Protein AF-A0A7S3WJ65-F1 (afdb_monomer)

Structure (mmCIF, N/CA/C/O backbone):
data_AF-A0A7S3WJ65-F1
#
_entry.id   AF-A0A7S3WJ65-F1
#
loop_
_atom_site.group_PDB
_atom_site.id
_atom_site.type_symbol
_atom_site.label_atom_id
_atom_site.label_alt_id
_atom_site.label_comp_id
_atom_site.label_asym_id
_atom_site.label_entity_id
_atom_site.label_seq_id
_atom_site.pdbx_PDB_ins_code
_atom_site.Cartn_x
_atom_site.Cartn_y
_atom_site.Cartn_z
_atom_site.occupancy
_atom_site.B_iso_or_equiv
_atom_site.auth_seq_id
_atom_site.auth_comp_id
_atom_site.auth_asym_id
_atom_site.auth_atom_id
_atom_site.pdbx_PDB_model_num
ATOM 1 N N . SER A 1 1 ? 1.456 45.121 -3.132 1.00 39.44 1 SER A N 1
ATOM 2 C CA . SER A 1 1 ? 1.304 44.186 -4.262 1.00 39.44 1 SER A CA 1
ATOM 3 C C . SER A 1 1 ? 1.407 42.769 -3.711 1.00 39.44 1 SER A C 1
ATOM 5 O O . SER A 1 1 ? 2.497 42.316 -3.415 1.00 39.44 1 SER A O 1
ATOM 7 N N . SER A 1 2 ? 0.328 42.187 -3.184 1.00 30.75 2 SER A N 1
ATOM 8 C CA . SER A 1 2 ? -0.641 41.338 -3.908 1.00 30.75 2 SER A CA 1
ATOM 9 C C . SER A 1 2 ? 0.012 40.191 -4.696 1.00 30.75 2 SER A C 1
ATOM 11 O O . SER A 1 2 ? 0.431 40.390 -5.835 1.00 30.75 2 SER A O 1
ATOM 13 N N . SER A 1 3 ? 0.048 39.005 -4.078 1.00 35.97 3 SER A N 1
ATOM 14 C CA . SER A 1 3 ? 0.148 37.703 -4.759 1.00 35.97 3 SER A CA 1
ATOM 15 C C . SER A 1 3 ? -1.108 37.427 -5.597 1.00 35.97 3 SER A C 1
ATOM 17 O O . SER A 1 3 ? -2.163 38.010 -5.329 1.00 35.97 3 SER A O 1
ATOM 19 N N . PRO A 1 4 ? -1.004 36.553 -6.609 1.00 37.34 4 PRO A N 1
ATOM 20 C CA . PRO A 1 4 ? -1.655 35.224 -6.570 1.00 37.34 4 PRO A CA 1
ATOM 21 C C . PRO A 1 4 ? -0.724 34.143 -7.186 1.00 37.34 4 PRO A C 1
ATOM 23 O O . PRO A 1 4 ? 0.231 34.501 -7.862 1.00 37.34 4 PRO A O 1
ATOM 26 N N . GLY A 1 5 ? -0.833 32.820 -7.032 1.00 26.16 5 GLY A N 1
ATOM 27 C CA . GLY A 1 5 ? -1.880 31.872 -6.632 1.00 26.16 5 GLY A CA 1
ATOM 28 C C . GLY A 1 5 ? -1.678 30.573 -7.462 1.00 26.16 5 GLY A C 1
ATOM 29 O O . GLY A 1 5 ? -1.206 30.677 -8.591 1.00 26.16 5 GLY A O 1
ATOM 30 N N . GLY A 1 6 ? -2.030 29.395 -6.918 1.00 24.08 6 GLY A N 1
ATOM 31 C CA . GLY A 1 6 ? -2.129 28.088 -7.620 1.00 24.08 6 GLY A CA 1
ATOM 32 C C . GLY A 1 6 ? -0.954 27.116 -7.367 1.00 24.08 6 GLY A C 1
ATOM 33 O O . GLY A 1 6 ? 0.194 27.522 -7.484 1.00 24.08 6 GLY A O 1
ATOM 34 N N . ASP A 1 7 ? -1.113 25.845 -6.978 1.00 22.84 7 ASP A N 1
ATOM 35 C CA . ASP A 1 7 ? -2.294 24.972 -6.971 1.00 22.84 7 ASP A CA 1
ATOM 36 C C . ASP A 1 7 ? -2.287 24.000 -5.777 1.00 22.84 7 ASP A C 1
ATOM 38 O O . ASP A 1 7 ? -1.262 23.423 -5.410 1.00 22.84 7 ASP A O 1
ATOM 42 N N . LEU A 1 8 ? -3.474 23.824 -5.190 1.00 27.55 8 LEU A N 1
ATOM 43 C CA . LEU A 1 8 ? -3.829 22.730 -4.290 1.00 27.55 8 LEU A CA 1
ATOM 44 C C . LEU A 1 8 ? -4.065 21.466 -5.126 1.00 27.55 8 LEU A C 1
ATOM 46 O O . LEU A 1 8 ? -4.907 21.473 -6.022 1.00 27.55 8 LEU A O 1
ATOM 50 N N . LEU A 1 9 ? -3.385 20.374 -4.783 1.00 22.25 9 LEU A N 1
ATOM 51 C CA . LEU A 1 9 ? -3.752 19.029 -5.217 1.00 22.25 9 LEU A CA 1
ATOM 52 C C . LEU A 1 9 ? -4.214 18.253 -3.981 1.00 22.25 9 LEU A C 1
ATOM 54 O O . LEU A 1 9 ? -3.461 18.080 -3.027 1.00 22.25 9 LEU A O 1
ATOM 58 N N . SER A 1 10 ? -5.486 17.861 -3.999 1.00 25.44 10 SER A N 1
ATOM 59 C CA . SER A 1 10 ? -6.125 16.980 -3.024 1.00 25.44 10 SER A CA 1
ATOM 60 C C . SER A 1 10 ? -6.380 15.643 -3.718 1.00 25.44 10 SER A C 1
ATOM 62 O O . SER A 1 10 ? -7.014 15.606 -4.775 1.00 25.44 10 SER A O 1
ATOM 64 N N . THR A 1 11 ? -5.859 14.562 -3.143 1.00 28.94 11 THR A N 1
ATOM 65 C CA . THR A 1 11 ? -6.049 13.181 -3.597 1.00 28.94 11 THR A CA 1
ATOM 66 C C . THR A 1 11 ? -6.802 12.412 -2.516 1.00 28.94 11 THR A C 1
ATOM 68 O O . THR A 1 11 ? -6.248 12.003 -1.502 1.00 28.94 11 THR A O 1
ATOM 71 N N . ALA A 1 12 ? -8.109 12.245 -2.725 1.00 27.97 12 ALA A N 1
ATOM 72 C CA . ALA A 1 12 ? -8.983 11.489 -1.837 1.00 27.97 12 ALA A CA 1
ATOM 73 C C . ALA A 1 12 ? -8.843 9.977 -2.089 1.00 27.97 12 ALA A C 1
ATOM 75 O O . ALA A 1 12 ? -9.026 9.514 -3.217 1.00 27.97 12 ALA A O 1
ATOM 76 N N . ALA A 1 13 ? -8.603 9.197 -1.032 1.00 35.09 13 ALA A N 1
ATOM 77 C CA . ALA A 1 13 ? -8.918 7.771 -1.015 1.00 35.09 13 ALA A CA 1
ATOM 78 C C . ALA A 1 13 ? -10.259 7.592 -0.292 1.00 35.09 13 ALA A C 1
ATOM 80 O O . ALA A 1 13 ? -10.403 7.981 0.866 1.00 35.09 13 ALA A O 1
ATOM 81 N N . GLY A 1 14 ? -11.255 7.057 -0.998 1.00 30.42 14 GLY A N 1
ATOM 82 C CA . GLY A 1 14 ? -12.596 6.812 -0.471 1.00 30.42 14 GLY A CA 1
ATOM 83 C C . GLY A 1 14 ? -12.921 5.316 -0.463 1.00 30.42 14 GLY A C 1
ATOM 84 O O . GLY A 1 14 ? -12.370 4.567 -1.272 1.00 30.42 14 GLY A O 1
ATOM 85 N N . PRO A 1 15 ? -13.811 4.843 0.425 1.00 33.81 15 PRO A N 1
ATOM 86 C CA . PRO A 1 15 ? -14.240 3.460 0.405 1.00 33.81 15 PRO A CA 1
ATOM 87 C C . PRO A 1 15 ? -15.218 3.194 -0.744 1.00 33.81 15 PRO A C 1
ATOM 89 O O . PRO A 1 15 ? -16.192 3.924 -0.940 1.00 33.81 15 PRO A O 1
ATOM 92 N N . LEU A 1 16 ? -14.982 2.104 -1.475 1.00 33.16 16 LEU A N 1
ATOM 93 C CA . LEU A 1 16 ? -15.986 1.485 -2.329 1.00 33.16 16 LEU A CA 1
ATOM 94 C C . LEU A 1 16 ? -16.948 0.702 -1.450 1.00 33.16 16 LEU A C 1
ATOM 96 O O . LEU A 1 16 ? -16.621 -0.362 -0.942 1.00 33.16 16 LEU A O 1
ATOM 100 N N . THR A 1 17 ? -18.152 1.235 -1.316 1.00 33.66 17 THR A N 1
ATOM 101 C CA . THR A 1 17 ? -19.322 0.414 -1.026 1.00 33.66 17 THR A CA 1
ATOM 102 C C . THR A 1 17 ? -19.897 -0.037 -2.360 1.00 33.66 17 THR A C 1
ATOM 104 O O . THR A 1 17 ? -20.033 0.757 -3.294 1.00 33.66 17 THR A O 1
ATOM 107 N N . HIS A 1 18 ? -20.178 -1.330 -2.462 1.00 35.47 18 HIS A N 1
ATOM 108 C CA . HIS A 1 18 ? -20.655 -2.020 -3.659 1.00 35.47 18 HIS A CA 1
ATOM 109 C C . HIS A 1 18 ? -21.598 -1.196 -4.562 1.00 35.47 18 HIS A C 1
ATOM 111 O O . HIS A 1 18 ? -22.625 -0.664 -4.127 1.00 35.47 18 HIS A O 1
ATOM 117 N N . TYR A 1 19 ? -21.329 -1.211 -5.874 1.00 36.00 19 TYR A N 1
ATOM 118 C CA . TYR A 1 19 ? -22.308 -0.869 -6.914 1.00 36.00 19 TYR A CA 1
ATOM 119 C C . TYR A 1 19 ? -23.304 -2.036 -7.076 1.00 36.00 19 TYR A C 1
ATOM 121 O O . TYR A 1 19 ? -23.471 -2.599 -8.151 1.00 36.00 19 TYR A O 1
ATOM 129 N N . ASN A 1 20 ? -23.981 -2.443 -6.002 1.00 35.50 20 ASN A N 1
ATOM 130 C CA . ASN A 1 20 ? -25.156 -3.297 -6.133 1.00 35.50 20 ASN A CA 1
ATOM 131 C C . ASN A 1 20 ? -26.369 -2.379 -6.318 1.00 35.50 20 ASN A C 1
ATOM 133 O O . ASN A 1 20 ? -26.688 -1.571 -5.443 1.00 35.50 20 ASN A O 1
ATOM 137 N N . SER A 1 21 ? -27.050 -2.478 -7.461 1.00 35.28 21 SER A N 1
ATOM 138 C CA . SER A 1 21 ? -28.268 -1.705 -7.736 1.00 35.28 21 SER A CA 1
ATOM 139 C C . SER A 1 21 ? -29.374 -1.961 -6.705 1.00 35.28 21 SER A C 1
ATOM 141 O O . SER A 1 21 ? -30.237 -1.108 -6.534 1.00 35.28 21 SER A O 1
ATOM 143 N N . GLN A 1 22 ? -29.320 -3.077 -5.967 1.00 34.47 22 GLN A N 1
ATOM 144 C CA . GLN A 1 22 ? -30.248 -3.378 -4.871 1.00 34.47 22 GLN A CA 1
ATOM 145 C C . GLN A 1 22 ? -29.971 -2.571 -3.589 1.00 34.47 22 GLN A C 1
ATOM 147 O O . GLN A 1 22 ? -30.890 -2.345 -2.807 1.00 34.47 22 GLN A O 1
ATOM 152 N N . CYS A 1 23 ? -28.753 -2.052 -3.388 1.00 36.72 23 CYS A N 1
ATOM 153 C CA . CYS A 1 23 ? -28.439 -1.184 -2.245 1.00 36.72 23 CYS A CA 1
ATOM 154 C C . CYS A 1 23 ? -28.818 0.284 -2.478 1.00 36.72 23 CYS A C 1
ATOM 156 O O . CYS A 1 23 ? -28.711 1.081 -1.549 1.00 36.72 23 CYS A O 1
ATOM 158 N N . GLN A 1 24 ? -29.275 0.677 -3.676 1.00 36.19 24 GLN A N 1
ATOM 159 C CA . GLN A 1 24 ? -29.676 2.066 -3.921 1.00 36.19 24 GLN A CA 1
ATOM 160 C C . GLN A 1 24 ? -30.929 2.479 -3.139 1.00 36.19 24 GLN A C 1
ATOM 162 O O . GLN A 1 24 ? -31.031 3.641 -2.750 1.00 36.19 24 GLN A O 1
ATOM 167 N N . ASP A 1 25 ? -31.827 1.545 -2.821 1.00 34.72 25 ASP A N 1
ATOM 168 C CA . ASP A 1 25 ? -33.019 1.848 -2.020 1.00 34.72 25 ASP A CA 1
ATOM 169 C C . ASP A 1 25 ? -32.715 1.961 -0.516 1.00 34.72 25 ASP A C 1
ATOM 171 O O . ASP A 1 25 ? -33.364 2.738 0.189 1.00 34.72 25 ASP A O 1
ATOM 175 N N . ALA A 1 26 ? -31.653 1.305 -0.030 1.00 38.00 26 ALA A N 1
ATOM 176 C CA . ALA A 1 26 ? -31.148 1.499 1.333 1.00 38.00 26 ALA A CA 1
ATOM 177 C C . ALA A 1 26 ? -30.510 2.895 1.538 1.00 38.00 26 ALA A C 1
ATOM 179 O O . ALA A 1 26 ? -30.489 3.406 2.658 1.00 38.00 26 ALA A O 1
ATOM 180 N N . ARG A 1 27 ? -30.080 3.576 0.458 1.00 38.97 27 ARG A N 1
ATOM 181 C CA . ARG A 1 27 ? -29.420 4.905 0.489 1.00 38.97 27 ARG A CA 1
ATOM 182 C C . ARG A 1 27 ? -30.306 6.056 0.971 1.00 38.97 27 ARG A C 1
ATOM 184 O O . ARG A 1 27 ? -29.787 7.127 1.266 1.00 38.97 27 ARG A O 1
ATOM 191 N N . ARG A 1 28 ? -31.633 5.884 1.049 1.00 35.44 28 ARG A N 1
ATOM 192 C CA . ARG A 1 28 ? -32.543 6.938 1.551 1.00 35.44 28 ARG A CA 1
ATOM 193 C C . ARG A 1 28 ? -32.648 6.984 3.077 1.00 35.44 28 ARG A C 1
ATOM 195 O O . ARG A 1 28 ? -33.338 7.853 3.603 1.00 35.44 28 ARG A O 1
ATOM 202 N N . ARG A 1 29 ? -31.993 6.062 3.786 1.00 35.47 29 ARG A N 1
ATOM 203 C CA . ARG A 1 29 ? -31.971 6.004 5.253 1.00 35.47 29 ARG A CA 1
ATOM 204 C C . ARG A 1 29 ? -30.559 5.679 5.744 1.00 35.47 29 ARG A C 1
ATOM 206 O O . ARG A 1 29 ? -30.345 4.627 6.332 1.00 35.47 29 ARG A O 1
ATOM 213 N N . CYS A 1 30 ? -29.590 6.552 5.482 1.00 32.88 30 CYS A N 1
ATOM 214 C CA . CYS A 1 30 ? -28.280 6.437 6.124 1.00 32.88 30 CYS A CA 1
ATOM 215 C C . CYS A 1 30 ? -28.263 7.291 7.394 1.00 32.88 30 CYS A C 1
ATOM 217 O O . CYS A 1 30 ? -28.556 8.487 7.370 1.00 32.88 30 CYS A O 1
ATOM 219 N N . TYR A 1 31 ? -28.019 6.596 8.500 1.00 34.91 31 TYR A N 1
ATOM 220 C CA . TYR A 1 31 ? -28.021 7.064 9.874 1.00 34.91 31 TYR A CA 1
ATOM 221 C C . TYR A 1 31 ? -26.807 7.954 10.152 1.00 34.91 31 TYR A C 1
ATOM 223 O O . TYR A 1 31 ? -25.716 7.702 9.658 1.00 34.91 31 TYR A O 1
ATOM 231 N N . SER A 1 32 ? -26.994 8.975 10.985 1.00 31.27 32 SER A N 1
ATOM 232 C CA . SER A 1 32 ? -25.933 9.839 11.510 1.00 31.27 32 SER A CA 1
ATOM 233 C C . SER A 1 32 ? -25.227 9.223 12.733 1.00 31.27 32 SER A C 1
ATOM 235 O O . SER A 1 32 ? -24.966 9.935 13.703 1.00 31.27 32 SER A O 1
ATOM 237 N N . SER A 1 33 ? -24.989 7.908 12.750 1.00 32.31 33 SER A N 1
ATOM 238 C CA . SER A 1 33 ? -24.387 7.202 13.889 1.00 32.31 33 SER A CA 1
ATOM 239 C C . SER A 1 33 ? -23.107 6.471 13.496 1.00 32.31 33 SER A C 1
ATOM 241 O O . SER A 1 33 ? -23.042 5.788 12.479 1.00 32.31 33 SER A O 1
ATOM 243 N N . LEU A 1 34 ? -22.081 6.630 14.333 1.00 36.38 34 LEU A N 1
ATOM 244 C CA . LEU A 1 34 ? -20.902 5.775 14.356 1.00 36.38 34 LEU A CA 1
ATOM 245 C C . LEU A 1 34 ? -21.360 4.384 14.822 1.00 36.38 34 LEU A C 1
ATOM 247 O O . LEU A 1 34 ? -21.576 4.171 16.016 1.00 36.38 34 LEU A O 1
ATOM 251 N N . ASP A 1 35 ? -21.577 3.458 13.894 1.00 39.44 35 ASP A N 1
ATOM 252 C CA . ASP A 1 35 ? -21.973 2.097 14.248 1.00 39.44 35 ASP A CA 1
ATOM 253 C C . ASP A 1 35 ? -20.712 1.271 14.540 1.00 39.44 35 ASP A C 1
ATOM 255 O O . ASP A 1 35 ? -19.953 0.898 13.643 1.00 39.44 35 ASP A O 1
ATOM 259 N N . ILE A 1 36 ? -20.472 1.008 15.827 1.00 42.12 36 ILE A N 1
ATOM 260 C CA . ILE A 1 36 ? -19.374 0.158 16.297 1.00 42.12 36 ILE A CA 1
ATOM 261 C C . ILE A 1 36 ? -19.821 -1.303 16.199 1.00 42.12 36 ILE A C 1
ATOM 263 O O . ILE A 1 36 ? -20.667 -1.765 16.969 1.00 42.12 36 ILE A O 1
ATOM 267 N N . TRP A 1 37 ? -19.227 -2.058 15.275 1.00 46.81 37 TRP A N 1
ATOM 268 C CA . TRP A 1 37 ? -19.545 -3.472 15.079 1.00 46.81 37 TRP A CA 1
ATOM 269 C C . TRP A 1 37 ? -18.632 -4.347 15.942 1.00 46.81 37 TRP A C 1
ATOM 271 O O . TRP A 1 37 ? -17.562 -4.789 15.524 1.00 46.81 37 TRP A O 1
ATOM 281 N N . CYS A 1 38 ? -19.069 -4.621 17.171 1.00 42.12 38 CYS A N 1
ATOM 282 C CA . CYS A 1 38 ? -18.470 -5.660 18.008 1.00 42.12 38 CYS A CA 1
ATOM 283 C C . CYS A 1 38 ? -19.018 -7.028 17.575 1.00 42.12 38 CYS A C 1
ATOM 285 O O . CYS A 1 38 ? -20.233 -7.214 17.514 1.00 42.12 38 CYS A O 1
ATOM 287 N N . GLY A 1 39 ? -18.133 -7.989 17.288 1.00 40.00 39 GLY A N 1
ATOM 288 C CA . GLY A 1 39 ? -18.422 -9.282 16.642 1.00 40.00 39 GLY A CA 1
ATOM 289 C C . GLY A 1 39 ? -19.329 -10.281 17.381 1.00 40.00 39 GLY A C 1
ATOM 290 O O . GLY A 1 39 ? -19.165 -11.479 17.191 1.00 40.00 39 GLY A O 1
ATOM 291 N N . ALA A 1 40 ? -20.271 -9.834 18.215 1.00 39.06 40 ALA A N 1
ATOM 292 C CA . ALA A 1 40 ? -21.092 -10.693 19.068 1.00 39.06 40 ALA A CA 1
ATOM 293 C C . ALA A 1 40 ? -22.597 -10.728 18.729 1.00 39.06 40 ALA A C 1
ATOM 295 O O . ALA A 1 40 ? -23.314 -11.506 19.354 1.00 39.06 40 ALA A O 1
ATOM 296 N N . THR A 1 41 ? -23.121 -9.939 17.776 1.00 41.09 41 THR A N 1
ATOM 297 C CA . THR A 1 41 ? -24.576 -9.945 17.492 1.00 41.09 41 THR A CA 1
ATOM 298 C C . THR A 1 41 ? -24.935 -10.049 16.006 1.00 41.09 41 THR A C 1
ATOM 300 O O . THR A 1 41 ? -24.433 -9.317 15.160 1.00 41.09 41 THR A O 1
ATOM 303 N N . PHE A 1 42 ? -25.833 -10.997 15.710 1.00 42.91 42 PHE A N 1
ATOM 304 C CA . PHE A 1 42 ? -26.305 -11.442 14.391 1.00 42.91 42 PHE A CA 1
ATOM 305 C C . PHE A 1 42 ? -27.243 -10.442 13.687 1.00 42.91 42 PHE A C 1
ATOM 307 O O . PHE A 1 42 ? -28.356 -10.787 13.293 1.00 42.91 42 PHE A O 1
ATOM 314 N N . THR A 1 43 ? -26.815 -9.198 13.501 1.00 53.72 43 THR A N 1
ATOM 315 C CA . THR A 1 43 ? -27.416 -8.348 12.464 1.00 53.72 43 THR A CA 1
ATOM 316 C C . THR A 1 43 ? -26.556 -8.460 11.212 1.00 53.72 43 THR A C 1
ATOM 318 O O . THR A 1 43 ? -25.333 -8.359 11.286 1.00 53.72 43 THR A O 1
ATOM 321 N N . VAL A 1 44 ? -27.175 -8.758 10.064 1.00 56.12 44 VAL A N 1
ATOM 322 C CA . VAL A 1 44 ? -26.470 -8.792 8.776 1.00 56.12 44 VAL A CA 1
ATOM 323 C C . VAL A 1 44 ? -25.994 -7.369 8.509 1.00 56.12 44 VAL A C 1
ATOM 325 O O . VAL A 1 44 ? -26.796 -6.503 8.165 1.00 56.12 44 VAL A O 1
ATOM 328 N N . SER A 1 45 ? -24.710 -7.117 8.763 1.00 62.06 45 SER A N 1
ATOM 329 C CA . SER A 1 45 ? -24.109 -5.807 8.540 1.00 62.06 45 SER A CA 1
ATOM 330 C C . SER A 1 45 ? -24.264 -5.440 7.061 1.00 62.06 45 SER A C 1
ATOM 332 O O . SER A 1 45 ? -23.984 -6.286 6.204 1.00 62.06 45 SER A O 1
ATOM 334 N N . PRO A 1 46 ? -24.661 -4.197 6.730 1.00 67.88 46 PRO A N 1
ATOM 335 C CA . PRO A 1 46 ? -24.675 -3.732 5.344 1.00 67.88 46 PRO A CA 1
ATOM 336 C C . PRO A 1 46 ? -23.277 -3.756 4.698 1.00 67.88 46 PRO A C 1
ATOM 338 O O . PRO A 1 46 ? -23.184 -3.620 3.483 1.00 67.88 46 PRO A O 1
ATOM 341 N N . PHE A 1 47 ? -22.221 -3.969 5.496 1.00 80.44 47 PHE A N 1
ATOM 342 C CA . PHE A 1 47 ? -20.820 -4.087 5.085 1.00 80.44 47 PHE A CA 1
ATOM 343 C C . PHE A 1 47 ? -20.263 -5.508 5.267 1.00 80.44 47 PHE A C 1
ATOM 345 O O . PHE A 1 47 ? -19.064 -5.689 5.480 1.00 80.44 47 PHE A O 1
ATOM 352 N N . GLY A 1 48 ? -21.125 -6.532 5.279 1.00 83.69 48 GLY A N 1
ATOM 353 C CA . GLY A 1 48 ? -20.707 -7.914 5.535 1.00 83.69 48 GLY A CA 1
ATOM 354 C C . GLY A 1 48 ? -19.605 -8.396 4.585 1.00 83.69 48 GLY A C 1
ATOM 355 O O . GLY A 1 48 ? -18.666 -9.055 5.024 1.00 83.69 48 GLY A O 1
ATOM 356 N N . GLU A 1 49 ? -19.668 -8.020 3.306 1.00 86.25 49 GLU A N 1
ATOM 357 C CA . GLU A 1 49 ? -18.648 -8.390 2.320 1.00 86.25 49 GLU A CA 1
ATOM 358 C C . GLU A 1 49 ? -17.310 -7.685 2.589 1.00 86.25 49 GLU A C 1
ATOM 360 O O . GLU A 1 49 ? -16.265 -8.338 2.606 1.00 86.25 49 GLU A O 1
ATOM 365 N N . GLU A 1 50 ? -17.319 -6.381 2.872 1.00 87.56 50 GLU A N 1
ATOM 366 C CA . GLU A 1 50 ? -16.121 -5.601 3.191 1.00 87.56 50 GLU A CA 1
ATOM 367 C C . GLU A 1 50 ? -15.460 -6.055 4.493 1.00 87.56 50 GLU A C 1
ATOM 369 O O . GLU A 1 50 ? -14.236 -6.194 4.550 1.00 87.56 50 GLU A O 1
ATOM 374 N N . VAL A 1 51 ? -16.255 -6.364 5.518 1.00 89.50 51 VAL A N 1
ATOM 375 C CA . VAL A 1 51 ? -15.765 -6.940 6.775 1.00 89.50 51 VAL A CA 1
ATOM 376 C C . VAL A 1 51 ? -15.077 -8.282 6.521 1.00 89.50 51 VAL A C 1
ATOM 378 O O . VAL A 1 51 ? -13.980 -8.513 7.031 1.00 89.50 51 VAL A O 1
ATOM 381 N N . GLU A 1 52 ? -15.662 -9.150 5.694 1.00 91.12 52 GLU A N 1
ATOM 382 C CA . GLU A 1 52 ? -15.045 -10.427 5.322 1.00 91.12 52 GLU A CA 1
ATOM 383 C C . GLU A 1 52 ? -13.768 -10.243 4.491 1.00 91.12 52 GLU A C 1
ATOM 385 O O . GLU A 1 52 ? -12.787 -10.968 4.686 1.00 91.12 52 GLU A O 1
ATOM 390 N N . MET A 1 53 ? -13.730 -9.259 3.587 1.00 92.94 53 MET A N 1
ATOM 391 C CA . MET A 1 53 ? -12.508 -8.906 2.857 1.00 92.94 53 MET A CA 1
ATOM 392 C C . MET A 1 53 ? -11.399 -8.449 3.811 1.00 92.94 53 MET A C 1
ATOM 394 O O . MET A 1 53 ? -10.264 -8.916 3.689 1.00 92.94 53 MET A O 1
ATOM 398 N N . LEU A 1 54 ? -11.722 -7.596 4.786 1.00 94.81 54 LEU A N 1
ATOM 399 C CA . LEU A 1 54 ? -10.777 -7.111 5.794 1.00 94.81 54 LEU A CA 1
ATOM 400 C C . LEU A 1 54 ? -10.267 -8.233 6.694 1.00 94.81 54 LEU A C 1
ATOM 402 O O . LEU A 1 54 ? -9.063 -8.327 6.915 1.00 94.81 54 LEU A O 1
ATOM 406 N N . ARG A 1 55 ? -11.148 -9.124 7.158 1.00 94.75 55 ARG A N 1
ATOM 407 C CA . ARG A 1 55 ? -10.758 -10.299 7.953 1.00 94.75 55 ARG A CA 1
ATOM 408 C C . ARG A 1 55 ? -9.821 -11.220 7.177 1.00 94.75 55 ARG A C 1
ATOM 410 O O . ARG A 1 55 ? -8.819 -11.672 7.720 1.00 94.75 55 ARG A O 1
ATOM 417 N N . LYS A 1 56 ? -10.086 -11.452 5.888 1.00 94.88 56 LYS A N 1
ATOM 418 C CA . LYS A 1 56 ? -9.192 -12.238 5.018 1.00 94.88 56 LYS A CA 1
ATOM 419 C C . LYS A 1 56 ? -7.847 -11.549 4.797 1.00 94.88 56 LYS A C 1
ATOM 421 O O . LYS A 1 56 ? -6.818 -12.224 4.808 1.00 94.88 56 LYS A O 1
ATOM 426 N N . LEU A 1 57 ? -7.849 -10.230 4.589 1.00 95.69 57 LEU A N 1
ATOM 427 C CA . LEU A 1 57 ? -6.627 -9.435 4.452 1.00 95.69 57 LEU A CA 1
ATOM 428 C C . LEU A 1 57 ? -5.794 -9.479 5.740 1.00 95.69 57 LEU A C 1
ATOM 430 O O . LEU A 1 57 ? -4.581 -9.669 5.671 1.00 95.69 57 LEU A O 1
ATOM 434 N N . TRP A 1 58 ? -6.455 -9.364 6.894 1.00 96.81 58 TRP A N 1
ATOM 435 C CA . TRP A 1 58 ? -5.851 -9.472 8.217 1.00 96.81 58 TRP A CA 1
ATOM 436 C C . TRP A 1 58 ? -5.246 -10.855 8.450 1.00 96.81 58 TRP A C 1
ATOM 438 O O . TRP A 1 58 ? -4.045 -10.954 8.675 1.00 96.81 58 TRP A O 1
ATOM 448 N N . ALA A 1 59 ? -6.027 -11.929 8.310 1.00 94.50 59 ALA A N 1
ATOM 449 C CA . ALA A 1 59 ? -5.570 -13.296 8.569 1.00 94.50 59 ALA A CA 1
ATOM 450 C C . ALA A 1 59 ? -4.344 -13.684 7.721 1.00 94.50 59 ALA A C 1
ATOM 452 O O . ALA A 1 59 ? -3.458 -14.385 8.195 1.00 94.50 59 ALA A O 1
ATOM 453 N N . LYS A 1 60 ? -4.251 -13.169 6.486 1.00 94.00 60 LYS A N 1
ATOM 454 C CA . LYS A 1 60 ? -3.115 -13.381 5.565 1.00 94.00 60 LYS A CA 1
ATOM 455 C C . LYS A 1 60 ? -2.091 -12.243 5.597 1.00 94.00 60 LYS A C 1
ATOM 457 O O . LYS A 1 60 ? -1.312 -12.071 4.653 1.00 94.00 60 LYS A O 1
ATOM 462 N N . GLY A 1 61 ? -2.140 -11.409 6.628 1.00 93.62 61 GLY A N 1
ATOM 463 C CA . GLY A 1 61 ? -1.372 -10.177 6.753 1.00 93.62 61 GLY A CA 1
ATOM 464 C C . GLY A 1 61 ? -0.040 -10.327 7.485 1.00 93.62 61 GLY A C 1
ATOM 465 O O . GLY A 1 61 ? 0.667 -9.328 7.609 1.00 93.62 61 GLY A O 1
ATOM 466 N N . GLY A 1 62 ? 0.298 -11.526 7.972 1.00 93.94 62 GLY A N 1
ATOM 467 C CA . GLY A 1 62 ? 1.570 -11.805 8.640 1.00 93.94 62 GLY A CA 1
ATOM 468 C C . GLY A 1 62 ? 2.767 -11.786 7.693 1.00 93.94 62 GLY A C 1
ATOM 469 O O . GLY A 1 62 ? 2.616 -11.891 6.468 1.00 93.94 62 GLY A O 1
ATOM 470 N N . ARG A 1 63 ? 3.973 -11.674 8.261 1.00 95.12 63 ARG A N 1
ATOM 471 C CA . ARG A 1 63 ? 5.239 -11.742 7.513 1.00 95.12 63 ARG A CA 1
ATOM 472 C C . ARG A 1 63 ? 5.271 -12.962 6.589 1.00 95.12 63 ARG A C 1
ATOM 474 O O . ARG A 1 63 ? 4.955 -14.074 7.006 1.00 95.12 63 ARG A O 1
ATOM 481 N N . GLY A 1 64 ? 5.626 -12.769 5.319 1.00 94.19 64 GLY A N 1
ATOM 482 C CA . GLY A 1 64 ? 5.666 -13.873 4.354 1.00 94.19 64 GLY A CA 1
ATOM 483 C C . GLY A 1 64 ? 4.296 -14.490 4.063 1.00 94.19 64 GLY A C 1
ATOM 484 O O . GLY A 1 64 ? 4.231 -15.610 3.565 1.00 94.19 64 GLY A O 1
ATOM 485 N N . ARG A 1 65 ? 3.201 -13.785 4.387 1.00 92.94 65 ARG A N 1
ATOM 486 C CA . ARG A 1 65 ? 1.816 -14.288 4.329 1.00 92.94 65 ARG A CA 1
ATOM 487 C C . ARG A 1 65 ? 1.534 -15.448 5.273 1.00 92.94 65 ARG A C 1
ATOM 489 O O . ARG A 1 65 ? 0.615 -16.222 5.021 1.00 92.94 65 ARG A O 1
ATOM 496 N N . GLN A 1 66 ? 2.295 -15.554 6.358 1.00 93.75 66 GLN A N 1
ATOM 497 C CA . GLN A 1 66 ? 1.988 -16.497 7.421 1.00 93.75 66 GLN A CA 1
ATOM 498 C C . GLN A 1 66 ? 0.668 -16.114 8.095 1.00 93.75 66 GLN A C 1
ATOM 500 O O . GLN A 1 66 ? 0.454 -14.955 8.460 1.00 93.75 66 GLN A O 1
ATOM 505 N N . GLU A 1 67 ? -0.209 -17.101 8.242 1.00 94.44 67 GLU A N 1
ATOM 506 C CA . GLU A 1 67 ? -1.414 -16.986 9.057 1.00 94.44 67 GLU A CA 1
ATOM 507 C C . GLU A 1 67 ? -1.028 -17.164 10.531 1.00 94.44 67 GLU A C 1
ATOM 509 O O . GLU A 1 67 ? -0.074 -17.881 10.851 1.00 94.44 67 GLU A O 1
ATOM 514 N N . GLY A 1 68 ? -1.717 -16.467 11.432 1.00 92.88 68 GLY A N 1
ATOM 515 C CA . GLY A 1 68 ? -1.474 -16.623 12.862 1.00 92.88 68 GLY A CA 1
ATOM 516 C C . GLY A 1 68 ? -2.229 -17.810 13.472 1.00 92.88 68 GLY A C 1
ATOM 517 O O . GLY A 1 68 ? -2.759 -18.654 12.747 1.00 92.88 68 GLY A O 1
ATOM 518 N N . PRO A 1 69 ? -2.260 -17.916 14.813 1.00 92.69 69 PRO A N 1
ATOM 519 C CA . PRO A 1 69 ? -2.876 -19.056 15.499 1.00 92.69 69 PRO A CA 1
ATOM 520 C C . PRO A 1 69 ? -4.399 -19.132 15.306 1.00 92.69 69 PRO A C 1
ATOM 522 O O . PRO A 1 69 ? -4.984 -20.204 15.449 1.00 92.69 69 PRO A O 1
ATOM 525 N N . ASP A 1 70 ? -5.031 -18.008 14.975 1.00 94.12 70 ASP A N 1
ATOM 526 C CA . ASP A 1 70 ? -6.442 -17.888 14.631 1.00 94.12 70 ASP A CA 1
ATOM 527 C C . ASP A 1 70 ? -6.639 -16.751 13.608 1.00 94.12 70 ASP A C 1
ATOM 529 O O . ASP A 1 70 ? -5.688 -16.081 13.205 1.00 94.12 70 ASP A O 1
ATOM 533 N N . GLN A 1 71 ? -7.877 -16.537 13.153 1.00 89.75 71 GLN A N 1
ATOM 534 C CA . GLN A 1 71 ? -8.188 -15.509 12.150 1.00 89.75 71 GLN A CA 1
ATOM 535 C C . GLN A 1 71 ? -8.097 -14.067 12.681 1.00 89.75 71 GLN A C 1
ATOM 537 O O . GLN A 1 71 ? -8.080 -13.134 11.879 1.00 89.75 71 GLN A O 1
ATOM 542 N N . GLU A 1 72 ? -8.063 -13.864 14.000 1.00 92.06 72 GLU A N 1
ATOM 543 C CA . GLU A 1 72 ? -8.009 -12.546 14.641 1.00 92.06 72 GLU A CA 1
ATOM 544 C C . GLU A 1 72 ? -6.588 -12.166 15.069 1.00 92.06 72 GLU A C 1
ATOM 546 O O . GLU A 1 72 ? -6.299 -10.983 15.233 1.00 92.06 72 GLU A O 1
ATOM 551 N N . THR A 1 73 ? -5.685 -13.130 15.221 1.00 93.69 73 THR A N 1
ATOM 552 C CA . THR A 1 73 ? -4.350 -12.938 15.788 1.00 93.69 73 THR A CA 1
ATOM 553 C C . THR A 1 73 ? -3.281 -13.147 14.725 1.00 93.69 73 THR A C 1
ATOM 555 O O . THR A 1 73 ? -3.225 -14.192 14.091 1.00 93.69 73 THR A O 1
ATOM 558 N N . LEU A 1 74 ? -2.397 -12.168 14.545 1.00 95.06 74 LEU A N 1
ATOM 559 C CA . LEU A 1 74 ? -1.233 -12.250 13.661 1.00 95.06 74 LEU A CA 1
ATOM 560 C C . LEU A 1 74 ? -0.063 -12.994 14.336 1.00 95.06 74 LEU A C 1
ATOM 562 O O . LEU A 1 74 ? 0.018 -12.998 15.565 1.00 95.06 74 LEU A O 1
ATOM 566 N N . PRO A 1 75 ? 0.902 -13.552 13.575 1.00 93.81 75 PRO A N 1
ATOM 567 C CA . PRO A 1 75 ? 2.055 -14.273 14.135 1.00 93.81 75 PRO A CA 1
ATOM 568 C C . PRO A 1 75 ? 2.865 -13.492 15.184 1.00 93.81 75 PRO A C 1
ATOM 570 O O . PRO A 1 75 ? 3.357 -14.073 16.147 1.00 93.81 75 PRO A O 1
ATOM 573 N N . MET A 1 76 ? 2.966 -12.167 15.038 1.00 92.50 76 MET A N 1
ATOM 574 C CA . MET A 1 76 ? 3.644 -11.280 15.997 1.00 92.50 76 MET A CA 1
ATOM 575 C C . MET A 1 76 ? 2.807 -10.911 17.235 1.00 92.50 76 MET A C 1
ATOM 577 O O . MET A 1 76 ? 3.249 -10.105 18.051 1.00 92.50 76 MET A O 1
ATOM 581 N N . GLY A 1 77 ? 1.603 -11.467 17.384 1.00 94.25 77 GLY A N 1
ATOM 582 C CA . GLY A 1 77 ? 0.741 -11.258 18.551 1.00 94.25 77 GLY A CA 1
ATOM 583 C C . GLY A 1 77 ? -0.189 -10.044 18.473 1.00 94.25 77 GLY A C 1
ATOM 584 O O . GLY A 1 77 ? -0.877 -9.749 19.448 1.00 94.25 77 GLY A O 1
ATOM 585 N N . PHE A 1 78 ? -0.254 -9.342 17.338 1.00 96.06 78 PHE A N 1
ATOM 586 C CA . PHE A 1 78 ? -1.283 -8.320 17.120 1.00 96.06 78 PHE A CA 1
ATOM 587 C C . PHE A 1 78 ? -2.650 -8.978 16.947 1.00 96.06 78 PHE A C 1
ATOM 589 O O . PHE A 1 78 ? -2.782 -9.911 16.158 1.00 96.06 78 PHE A O 1
ATOM 596 N N . ARG A 1 79 ? -3.672 -8.466 17.638 1.00 97.00 79 ARG A N 1
ATOM 597 C CA . ARG A 1 79 ? -5.043 -8.977 17.558 1.00 97.00 79 ARG A CA 1
ATOM 598 C C . ARG A 1 79 ? -5.993 -7.929 16.981 1.00 97.00 79 ARG A C 1
ATOM 600 O O . ARG A 1 79 ? -5.981 -6.785 17.428 1.00 97.00 79 ARG A O 1
ATOM 607 N N . LEU A 1 80 ? -6.836 -8.331 16.033 1.00 96.06 80 LEU A N 1
ATOM 608 C CA . LEU A 1 80 ? -7.933 -7.519 15.512 1.00 96.06 80 LEU A CA 1
ATOM 609 C C . LEU A 1 80 ? -9.065 -7.487 16.540 1.00 96.06 80 LEU A C 1
ATOM 611 O O . LEU A 1 80 ? -9.736 -8.494 16.752 1.00 96.06 80 LEU A O 1
ATOM 615 N N . THR A 1 81 ? -9.276 -6.342 17.189 1.00 95.12 81 THR A N 1
ATOM 616 C CA . THR A 1 81 ? -10.309 -6.209 18.230 1.00 95.12 81 THR A CA 1
ATOM 617 C C . THR A 1 81 ? -11.664 -5.799 17.662 1.00 95.12 81 THR A C 1
ATOM 619 O O . THR A 1 81 ? -12.691 -6.328 18.088 1.00 95.12 81 THR A O 1
ATOM 622 N N . ARG A 1 82 ? -11.687 -4.876 16.693 1.00 92.88 82 ARG A N 1
ATOM 623 C CA . ARG A 1 82 ? -12.907 -4.416 16.017 1.00 92.88 82 ARG A CA 1
ATOM 624 C C . ARG A 1 82 ? -12.620 -3.797 14.652 1.00 92.88 82 ARG A C 1
ATOM 626 O O . ARG A 1 82 ? -11.482 -3.455 14.341 1.00 92.88 82 ARG A O 1
ATOM 633 N N . ILE A 1 83 ? -13.678 -3.657 13.857 1.00 91.94 83 ILE A N 1
ATOM 634 C CA . ILE A 1 83 ? -13.688 -2.931 12.585 1.00 91.94 83 ILE A CA 1
ATOM 635 C C . ILE A 1 83 ? -14.782 -1.872 12.685 1.00 91.94 83 ILE A C 1
ATOM 637 O O . ILE A 1 83 ? -15.927 -2.187 13.014 1.00 91.94 83 ILE A O 1
ATOM 641 N N . GLU A 1 84 ? -14.425 -0.629 12.389 1.00 89.50 84 GLU A N 1
ATOM 642 C CA . GLU A 1 84 ? -15.351 0.499 12.357 1.00 89.50 84 GLU A CA 1
ATOM 643 C C . GLU A 1 84 ? -15.467 1.007 10.922 1.00 89.50 84 GLU A C 1
ATOM 645 O O . GLU A 1 84 ? -14.464 1.200 10.233 1.00 89.50 84 GLU A O 1
ATOM 650 N N . ALA A 1 85 ? -16.702 1.191 10.458 1.00 87.50 85 ALA A N 1
ATOM 651 C CA . ALA A 1 85 ? -16.958 1.811 9.169 1.00 87.50 85 ALA A CA 1
ATOM 652 C C . ALA A 1 85 ? -16.947 3.333 9.337 1.00 87.50 85 ALA A C 1
ATOM 654 O O . ALA A 1 85 ? -17.561 3.867 10.260 1.00 87.50 85 ALA A O 1
ATOM 655 N N . ILE A 1 86 ? -16.273 4.026 8.424 1.00 83.94 86 ILE A N 1
ATOM 656 C CA . ILE A 1 86 ? -16.206 5.487 8.409 1.00 83.94 86 ILE A CA 1
ATOM 657 C C . ILE A 1 86 ? -17.132 5.994 7.306 1.00 83.94 86 ILE A C 1
ATOM 659 O O . ILE A 1 86 ? -17.003 5.588 6.146 1.00 83.94 86 ILE A O 1
ATOM 663 N N . ASP A 1 87 ? -18.054 6.894 7.652 1.00 80.38 87 ASP A N 1
ATOM 664 C CA . ASP A 1 87 ? -18.852 7.601 6.651 1.00 80.38 87 ASP A CA 1
ATOM 665 C C . ASP A 1 87 ? -18.028 8.743 6.056 1.00 80.38 87 ASP A C 1
ATOM 667 O O . ASP A 1 87 ? -17.839 9.798 6.657 1.00 80.38 87 ASP A O 1
ATOM 671 N N . VAL A 1 88 ? -17.501 8.501 4.861 1.00 80.31 88 VAL A N 1
ATOM 672 C CA . VAL A 1 88 ? -16.725 9.494 4.118 1.00 80.31 88 VAL A CA 1
ATOM 673 C C . VAL A 1 88 ? -17.672 10.480 3.434 1.00 80.31 88 VAL A C 1
ATOM 675 O O . VAL A 1 88 ? -18.620 10.020 2.791 1.00 80.31 88 VAL A O 1
ATOM 678 N N . PRO A 1 89 ? -17.427 11.805 3.477 1.00 83.88 89 PRO A N 1
ATOM 679 C CA . PRO A 1 89 ? -18.276 12.790 2.816 1.00 83.88 89 PRO A CA 1
ATOM 680 C C . PRO A 1 89 ? -18.604 12.427 1.362 1.00 83.88 89 PRO A C 1
ATOM 682 O O . PRO A 1 89 ? -17.776 11.911 0.608 1.00 83.88 89 PRO A O 1
ATOM 685 N N . ALA A 1 90 ? -19.837 12.715 0.933 1.00 86.00 90 ALA A N 1
ATOM 686 C CA . ALA A 1 90 ? -20.290 12.373 -0.417 1.00 86.00 90 ALA A CA 1
ATOM 687 C C . ALA A 1 90 ? -19.418 13.002 -1.521 1.00 86.00 90 ALA A C 1
ATOM 689 O O . ALA A 1 90 ? -19.235 12.383 -2.569 1.00 86.00 90 ALA A O 1
ATOM 690 N N . SER A 1 91 ? -18.864 14.193 -1.270 1.00 86.56 91 SER A N 1
ATOM 691 C CA . SER A 1 91 ? -17.904 14.866 -2.151 1.00 86.56 91 SER A CA 1
ATOM 692 C C . SER A 1 91 ? -16.658 14.025 -2.396 1.00 86.56 91 SER A C 1
ATOM 694 O O . SER A 1 91 ? -16.246 13.863 -3.542 1.00 86.56 91 SER A O 1
ATOM 696 N N . ASP A 1 92 ? -16.097 13.445 -1.341 1.00 84.19 92 ASP A N 1
ATOM 697 C CA . ASP A 1 92 ? -14.803 12.767 -1.384 1.00 84.19 92 ASP A CA 1
ATOM 698 C C . ASP A 1 92 ? -14.962 11.387 -2.020 1.00 84.19 92 ASP A C 1
ATOM 700 O O . ASP A 1 92 ? -14.155 10.976 -2.855 1.00 84.19 92 ASP A O 1
ATOM 704 N N . ARG A 1 93 ? -16.086 10.714 -1.731 1.00 87.00 93 ARG A N 1
ATOM 705 C CA . ARG A 1 93 ? -16.491 9.501 -2.455 1.00 87.00 93 ARG A CA 1
ATOM 706 C C . ARG A 1 93 ? -16.641 9.767 -3.952 1.00 87.00 93 ARG A C 1
ATOM 708 O O . ARG A 1 93 ? -16.134 8.998 -4.763 1.00 87.00 93 ARG A O 1
ATOM 715 N N . GLN A 1 94 ? -17.314 10.857 -4.330 1.00 88.00 94 GLN A N 1
ATOM 716 C CA . GLN A 1 94 ? -17.492 11.204 -5.741 1.00 88.00 94 GLN A CA 1
ATOM 717 C C . GLN A 1 94 ? -16.162 11.572 -6.410 1.00 88.00 94 GLN A C 1
ATOM 719 O O . GLN A 1 94 ? -15.938 11.190 -7.557 1.00 88.00 94 GLN A O 1
ATOM 724 N N . ALA A 1 95 ? -15.268 12.270 -5.705 1.00 89.12 95 ALA A N 1
ATOM 725 C CA . ALA A 1 95 ? -13.929 12.577 -6.198 1.00 89.12 95 ALA A CA 1
ATOM 726 C C . ALA A 1 95 ? -13.133 11.295 -6.487 1.00 89.12 95 ALA A C 1
ATOM 728 O O . ALA A 1 95 ? -12.553 11.169 -7.567 1.00 89.12 95 ALA A O 1
ATOM 729 N N . PHE A 1 96 ? -13.184 10.314 -5.581 1.00 89.69 96 PHE A N 1
ATOM 730 C CA . PHE A 1 96 ? -12.570 9.005 -5.791 1.00 89.69 96 PHE A CA 1
ATOM 731 C C . PHE A 1 96 ? -13.163 8.271 -7.006 1.00 89.69 96 PHE A C 1
ATOM 733 O O . PHE A 1 96 ? -12.416 7.771 -7.846 1.00 89.69 96 PHE A O 1
ATOM 740 N N . TYR A 1 97 ? -14.491 8.249 -7.164 1.00 89.56 97 TYR A N 1
ATOM 741 C CA . TYR A 1 97 ? -15.124 7.620 -8.331 1.00 89.56 97 TYR A CA 1
ATOM 742 C C . TYR A 1 97 ? -14.732 8.288 -9.648 1.00 89.56 97 TYR A C 1
ATOM 744 O O . TYR A 1 97 ? -14.346 7.599 -10.591 1.00 89.56 97 TYR A O 1
ATOM 752 N N . ASN A 1 98 ? -14.742 9.620 -9.694 1.00 92.25 98 ASN A N 1
ATOM 753 C CA . ASN A 1 98 ? -14.315 10.369 -10.873 1.00 92.25 98 ASN A CA 1
ATOM 754 C C . ASN A 1 98 ? -12.854 10.060 -11.229 1.00 92.25 98 ASN A C 1
ATOM 756 O O . ASN A 1 98 ? -12.518 9.929 -12.406 1.00 92.25 98 ASN A O 1
ATOM 760 N N . LEU A 1 99 ? -11.984 9.924 -10.221 1.00 91.50 99 LEU A N 1
ATOM 761 C CA . LEU A 1 99 ? -10.587 9.546 -10.417 1.00 91.50 99 LEU A CA 1
ATOM 762 C C . LEU A 1 99 ? -10.472 8.140 -11.020 1.00 91.50 99 LEU A C 1
ATOM 764 O O . LEU A 1 99 ? -9.760 7.957 -12.007 1.00 91.50 99 LEU A O 1
ATOM 768 N N . VAL A 1 100 ? -11.199 7.161 -10.474 1.00 92.69 100 VAL A N 1
ATOM 769 C CA . VAL A 1 100 ? -11.223 5.782 -10.985 1.00 92.69 100 VAL A CA 1
ATOM 770 C C . VAL A 1 100 ? -11.692 5.739 -12.440 1.00 92.69 100 VAL A C 1
ATOM 772 O O . VAL A 1 100 ? -11.011 5.143 -13.273 1.00 92.69 100 VAL A O 1
ATOM 775 N N . GLU A 1 101 ? -12.803 6.402 -12.772 1.00 91.88 101 GLU A N 1
ATOM 776 C CA . GLU A 1 101 ? -13.342 6.466 -14.140 1.00 91.88 101 GLU A CA 1
ATOM 777 C C . GLU A 1 101 ? -12.381 7.175 -15.107 1.00 91.88 101 GLU A C 1
ATOM 779 O O . GLU A 1 101 ? -12.169 6.745 -16.248 1.00 91.88 101 GLU A O 1
ATOM 784 N N . GLN A 1 102 ? -11.737 8.249 -14.649 1.00 91.38 102 GLN A N 1
ATOM 785 C CA . GLN A 1 102 ? -10.730 8.952 -15.432 1.00 91.38 102 GLN A CA 1
ATOM 786 C C . GLN A 1 102 ? -9.504 8.066 -15.701 1.00 91.38 102 GLN A C 1
ATOM 788 O O . GLN A 1 102 ? -8.990 8.056 -16.820 1.00 91.38 102 GLN A O 1
ATOM 793 N N . MET A 1 103 ? -9.021 7.314 -14.710 1.00 91.00 103 MET A N 1
ATOM 794 C CA . MET A 1 103 ? -7.907 6.382 -14.909 1.00 91.00 103 MET A CA 1
ATOM 795 C C . MET A 1 103 ? -8.295 5.206 -15.816 1.00 91.00 103 MET A C 1
ATOM 797 O O . MET A 1 103 ? -7.497 4.809 -16.668 1.00 91.00 103 MET A O 1
ATOM 801 N N . ASP A 1 104 ? -9.516 4.682 -15.677 1.00 91.62 104 ASP A N 1
ATOM 802 C CA . ASP A 1 104 ? -10.041 3.585 -16.497 1.00 91.62 104 ASP A CA 1
ATOM 803 C C . ASP A 1 104 ? -10.134 3.970 -17.980 1.00 91.62 104 ASP A C 1
ATOM 805 O O . ASP A 1 104 ? -9.685 3.216 -18.845 1.00 91.62 104 ASP A O 1
ATOM 809 N N . SER A 1 105 ? -10.638 5.177 -18.263 1.00 90.06 105 SER A N 1
ATOM 810 C CA . SER A 1 105 ? -10.798 5.709 -19.625 1.00 90.06 105 SER A CA 1
ATOM 811 C C . SER A 1 105 ? -9.483 6.124 -20.291 1.00 90.06 105 SER A C 1
ATOM 813 O O . SER A 1 105 ? -9.342 6.002 -21.508 1.00 90.06 105 SER A O 1
ATOM 815 N N . ARG A 1 106 ? -8.501 6.606 -19.517 1.00 87.38 106 ARG A N 1
ATOM 816 C CA . A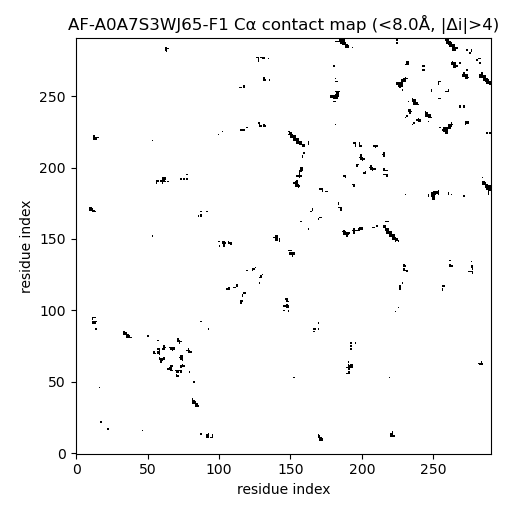RG A 1 106 ? -7.173 6.987 -20.036 1.00 87.38 106 ARG A CA 1
ATOM 817 C C . ARG A 1 106 ? -6.349 5.788 -20.481 1.00 87.38 106 ARG A C 1
ATOM 819 O O . ARG A 1 106 ? -5.543 5.896 -21.406 1.00 87.38 106 ARG A O 1
ATOM 826 N N . ARG A 1 107 ? -6.520 4.652 -19.813 1.00 83.44 107 ARG A N 1
ATOM 827 C CA . ARG A 1 107 ? -5.820 3.422 -20.166 1.00 83.44 107 ARG A CA 1
ATOM 828 C C . ARG A 1 107 ? -6.420 2.844 -21.433 1.00 83.44 107 ARG A C 1
ATOM 830 O O . ARG A 1 107 ? -7.593 2.494 -21.471 1.00 83.44 107 ARG A O 1
ATOM 837 N N . SER A 1 108 ? -5.604 2.692 -22.468 1.00 73.75 108 SER A N 1
ATOM 838 C CA . SER A 1 108 ? -6.011 1.874 -23.602 1.00 73.75 108 SER A CA 1
ATOM 839 C C . SER A 1 108 ? -5.793 0.403 -23.257 1.00 73.75 108 SER A C 1
ATOM 841 O O . SER A 1 108 ? -4.768 0.032 -22.687 1.00 73.75 108 SER A O 1
ATOM 843 N N . SER A 1 109 ? -6.734 -0.454 -23.646 1.00 64.75 109 SER A N 1
ATOM 844 C CA . SER A 1 109 ? -6.637 -1.916 -23.514 1.00 64.75 109 SER A CA 1
ATOM 845 C C . SER A 1 109 ? -5.536 -2.540 -24.392 1.00 64.75 109 SER A C 1
ATOM 847 O O . SER A 1 109 ? -5.365 -3.759 -24.420 1.00 64.75 109 SER A O 1
ATOM 849 N N . GLY A 1 110 ? -4.789 -1.718 -25.136 1.00 60.19 110 GLY A N 1
ATOM 850 C CA . GLY A 1 110 ? -3.798 -2.149 -26.110 1.00 60.19 110 GLY A CA 1
ATOM 851 C C . GLY A 1 110 ? -2.388 -2.278 -25.536 1.00 60.19 110 GLY A C 1
ATOM 852 O O . GLY A 1 110 ? -1.954 -1.494 -24.700 1.00 60.19 110 GLY A O 1
ATOM 853 N N . ALA A 1 111 ? -1.618 -3.217 -26.089 1.00 62.75 111 ALA A N 1
ATOM 854 C CA . ALA A 1 111 ? -0.189 -3.398 -25.811 1.00 62.75 111 ALA A CA 1
ATOM 855 C C . ALA A 1 111 ? 0.710 -2.281 -26.386 1.00 62.75 111 ALA A C 1
ATOM 857 O O . ALA A 1 111 ? 1.936 -2.408 -26.365 1.00 62.75 111 ALA A O 1
ATOM 858 N N . ILE A 1 112 ? 0.120 -1.221 -26.949 1.00 69.38 112 ILE A N 1
ATOM 859 C CA . ILE A 1 112 ? 0.849 -0.126 -27.585 1.00 69.38 112 ILE A CA 1
ATOM 860 C C . ILE A 1 112 ? 1.351 0.810 -26.478 1.00 69.38 112 ILE A C 1
ATOM 862 O O . ILE A 1 112 ? 0.525 1.378 -25.757 1.00 69.38 112 ILE A O 1
ATOM 866 N N . PRO A 1 113 ? 2.678 0.985 -26.335 1.00 76.75 113 PRO A N 1
ATOM 867 C CA . PRO A 1 113 ? 3.242 1.946 -25.399 1.00 76.75 113 PRO A CA 1
ATOM 868 C C . PRO A 1 113 ? 2.665 3.343 -25.622 1.00 76.75 113 PRO A C 1
ATOM 870 O O . PRO A 1 113 ? 2.517 3.793 -26.758 1.00 76.75 113 PRO A O 1
ATOM 873 N N . GLY A 1 114 ? 2.371 4.042 -24.534 1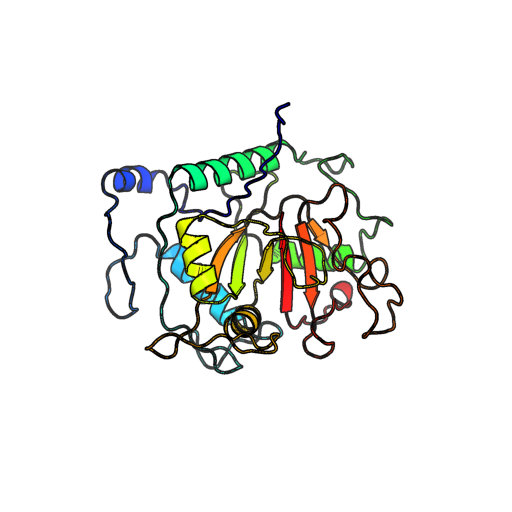.00 81.06 114 GLY A N 1
ATOM 874 C CA . GLY A 1 114 ? 1.837 5.397 -24.579 1.00 81.06 114 GLY A CA 1
ATOM 875 C C . GLY A 1 114 ? 1.896 6.064 -23.209 1.00 81.06 114 GLY A C 1
ATOM 876 O O . GLY A 1 114 ? 2.282 5.415 -22.236 1.00 81.06 114 GLY A O 1
ATOM 877 N N . PRO A 1 115 ? 1.477 7.335 -23.101 1.00 81.56 115 PRO A N 1
ATOM 878 C CA . PRO A 1 115 ? 1.539 8.086 -21.845 1.00 81.56 115 PRO A CA 1
ATOM 879 C C . PRO A 1 115 ? 0.728 7.445 -20.708 1.00 81.56 115 PRO A C 1
ATOM 881 O O . PRO A 1 115 ? 1.020 7.702 -19.547 1.00 81.56 115 PRO A O 1
ATOM 884 N N . PHE A 1 116 ? -0.253 6.596 -21.038 1.00 83.12 116 PHE A N 1
ATOM 885 C CA . PHE A 1 116 ? -1.093 5.870 -20.078 1.00 83.12 116 PHE A CA 1
ATOM 886 C C . PHE A 1 116 ? -0.823 4.356 -20.020 1.00 83.12 116 PHE A C 1
ATOM 888 O O . PHE A 1 116 ? -1.510 3.635 -19.300 1.00 83.12 116 PHE A O 1
ATOM 895 N N . ASN A 1 117 ? 0.178 3.883 -20.770 1.00 82.56 117 ASN A N 1
ATOM 896 C CA . ASN A 1 117 ? 0.683 2.508 -20.777 1.00 82.56 117 ASN A CA 1
ATOM 897 C C . ASN A 1 117 ? 2.221 2.546 -20.786 1.00 82.56 117 ASN A C 1
ATOM 899 O O . ASN A 1 117 ? 2.847 2.187 -21.794 1.00 82.56 117 ASN A O 1
ATOM 903 N N . PRO A 1 118 ? 2.838 3.060 -19.706 1.00 80.44 118 PRO A N 1
ATOM 904 C CA . PRO A 1 118 ? 4.275 3.262 -19.665 1.00 80.44 118 PRO A CA 1
ATOM 905 C C . PRO A 1 118 ? 5.011 1.920 -19.698 1.00 80.44 118 PRO A C 1
ATOM 907 O O . PRO A 1 118 ? 4.616 0.938 -19.067 1.00 80.44 118 PRO A O 1
ATOM 910 N N . VAL A 1 119 ? 6.117 1.888 -20.438 1.00 81.31 119 VAL A N 1
ATOM 911 C CA . VAL A 1 119 ? 7.058 0.765 -20.420 1.00 81.31 119 VAL A CA 1
ATOM 912 C C . VAL A 1 119 ? 8.119 1.076 -19.379 1.00 81.31 119 VAL A C 1
ATOM 914 O O . VAL A 1 119 ? 8.699 2.160 -19.385 1.00 81.31 119 VAL A O 1
ATOM 917 N N . TYR A 1 120 ? 8.394 0.121 -18.494 1.00 79.06 120 TYR A N 1
ATOM 918 C CA . TYR A 1 120 ? 9.421 0.297 -17.474 1.00 79.06 120 TYR A CA 1
ATOM 919 C C . TYR A 1 120 ? 10.784 0.614 -18.114 1.00 79.06 120 TYR A C 1
ATOM 921 O O . TYR A 1 120 ? 11.142 -0.014 -19.121 1.00 79.06 120 TYR A O 1
ATOM 929 N N . PRO A 1 121 ? 11.574 1.541 -17.540 1.00 68.50 121 PRO A N 1
ATOM 930 C CA . PRO A 1 121 ? 12.930 1.817 -17.997 1.00 68.50 121 PRO A CA 1
ATOM 931 C C . PRO A 1 121 ? 13.746 0.521 -18.099 1.00 68.50 121 PRO A C 1
ATOM 933 O O . PRO A 1 121 ? 13.809 -0.263 -17.153 1.00 68.50 121 PRO A O 1
ATOM 936 N N . GLY A 1 122 ? 14.344 0.275 -19.266 1.00 68.94 122 GLY A N 1
ATOM 937 C CA . GLY A 1 122 ? 15.111 -0.946 -19.541 1.00 68.94 122 GLY A CA 1
ATOM 938 C C . GLY A 1 122 ? 14.298 -2.142 -20.054 1.00 68.94 122 GLY A C 1
ATOM 939 O O . GLY A 1 122 ? 14.895 -3.167 -20.364 1.00 68.94 122 GLY A O 1
ATOM 940 N N . GLY A 1 123 ? 12.972 -2.025 -20.195 1.00 69.81 123 GLY A N 1
ATOM 941 C CA . GLY A 1 123 ? 12.151 -3.033 -20.874 1.00 69.81 123 GLY A CA 1
ATOM 942 C C . GLY A 1 123 ? 12.102 -4.390 -20.167 1.00 69.81 123 GLY A C 1
ATOM 943 O O . GLY A 1 123 ? 12.029 -5.414 -20.845 1.00 69.81 123 GLY A O 1
ATOM 944 N N . ASP A 1 124 ? 12.139 -4.398 -18.829 1.00 80.62 124 ASP A N 1
ATOM 945 C CA . ASP A 1 124 ? 12.172 -5.602 -17.986 1.00 80.62 124 ASP A CA 1
ATOM 946 C C . ASP A 1 124 ? 10.843 -6.386 -18.003 1.00 80.62 124 ASP A C 1
ATOM 948 O O . ASP A 1 124 ? 10.103 -6.442 -17.024 1.00 80.62 124 ASP A O 1
ATOM 952 N N . ARG A 1 125 ? 10.500 -6.950 -19.166 1.00 78.88 125 ARG A N 1
ATOM 953 C CA . ARG A 1 125 ? 9.227 -7.643 -19.424 1.00 78.88 125 ARG A CA 1
ATOM 954 C C . ARG A 1 125 ? 9.139 -9.021 -18.773 1.00 78.88 125 ARG A C 1
ATOM 956 O O . ARG A 1 125 ? 8.036 -9.537 -18.634 1.00 78.88 125 ARG A O 1
ATOM 963 N N . THR A 1 126 ? 10.275 -9.618 -18.418 1.00 81.75 126 THR A N 1
ATOM 964 C CA . THR A 1 126 ? 10.354 -10.989 -17.883 1.00 81.75 126 THR A CA 1
ATOM 965 C C . THR A 1 126 ? 11.246 -11.117 -16.651 1.00 81.75 126 THR A C 1
ATOM 967 O O . THR A 1 126 ? 11.425 -12.227 -16.162 1.00 81.75 126 THR A O 1
ATOM 970 N N . GLY A 1 127 ? 11.868 -10.037 -16.178 1.00 92.25 127 GLY A N 1
ATOM 971 C CA . GLY A 1 127 ? 12.690 -10.065 -14.976 1.00 92.25 127 GLY A CA 1
ATOM 972 C C . GLY A 1 127 ? 11.924 -9.606 -13.745 1.00 92.25 127 GLY A C 1
ATOM 973 O O . GLY A 1 127 ? 10.737 -9.886 -13.575 1.00 92.25 127 GLY A O 1
ATOM 974 N N . GLU A 1 128 ? 12.641 -8.936 -12.853 1.00 94.50 128 GLU A N 1
ATOM 975 C CA . GLU A 1 128 ? 12.179 -8.688 -11.494 1.00 94.50 128 GLU A CA 1
ATOM 976 C C . GLU A 1 128 ? 10.967 -7.757 -11.457 1.00 94.50 128 GLU A C 1
ATOM 978 O O . GLU A 1 128 ? 9.977 -8.072 -10.802 1.00 94.50 128 GLU A O 1
ATOM 983 N N . LYS A 1 129 ? 10.973 -6.662 -12.229 1.00 94.25 129 LYS A N 1
ATOM 984 C CA . LYS A 1 129 ? 9.840 -5.721 -12.236 1.00 94.25 129 LYS A CA 1
ATOM 985 C C . LYS A 1 129 ? 8.558 -6.375 -12.747 1.00 94.25 129 LYS A C 1
ATOM 987 O O . LYS A 1 129 ? 7.480 -6.116 -12.212 1.00 94.25 129 LYS A O 1
ATOM 992 N N . ALA A 1 130 ? 8.665 -7.242 -13.755 1.00 92.62 130 ALA A N 1
ATOM 993 C CA . ALA A 1 130 ? 7.527 -8.000 -14.263 1.00 92.62 130 ALA A CA 1
ATOM 994 C C . ALA A 1 130 ? 6.974 -8.974 -13.212 1.00 92.62 130 ALA A C 1
ATOM 996 O O . ALA A 1 130 ? 5.756 -9.074 -13.063 1.00 92.62 130 ALA A O 1
ATOM 997 N N . ALA A 1 131 ? 7.846 -9.647 -12.455 1.00 94.88 131 ALA A N 1
ATOM 998 C CA . ALA A 1 131 ? 7.438 -10.546 -11.380 1.00 94.88 131 ALA A CA 1
ATOM 999 C C . ALA A 1 131 ? 6.784 -9.798 -10.205 1.00 94.88 131 ALA A C 1
ATOM 1001 O O . ALA A 1 131 ? 5.724 -10.212 -9.733 1.00 94.88 131 ALA A O 1
ATOM 1002 N N . VAL A 1 132 ? 7.347 -8.656 -9.795 1.00 95.62 132 VAL A N 1
ATOM 1003 C CA . VAL A 1 132 ? 6.747 -7.760 -8.791 1.00 95.62 132 VAL A CA 1
ATOM 1004 C C . VAL A 1 132 ? 5.342 -7.339 -9.223 1.00 95.62 132 VAL A C 1
ATOM 1006 O O . VAL A 1 132 ? 4.378 -7.459 -8.466 1.00 95.62 132 VAL A O 1
ATOM 1009 N N . PHE A 1 133 ? 5.189 -6.921 -10.481 1.00 93.19 133 PHE A N 1
ATOM 1010 C CA . PHE A 1 133 ? 3.891 -6.520 -11.010 1.00 93.19 133 PHE A CA 1
ATOM 1011 C C . PHE A 1 133 ? 2.894 -7.684 -11.122 1.00 93.19 133 PHE A C 1
ATOM 1013 O O . PHE A 1 133 ? 1.700 -7.497 -10.884 1.00 93.19 133 PHE A O 1
ATOM 1020 N N . ALA A 1 134 ? 3.356 -8.889 -11.465 1.00 93.81 134 ALA A N 1
ATOM 1021 C CA . ALA A 1 134 ? 2.514 -10.083 -11.504 1.00 93.81 134 ALA A CA 1
ATOM 1022 C C . ALA A 1 134 ? 1.944 -10.419 -10.118 1.00 93.81 134 ALA A C 1
ATOM 1024 O O . ALA A 1 134 ? 0.757 -10.720 -10.000 1.00 93.81 134 ALA A O 1
ATOM 1025 N N . GLN A 1 135 ? 2.755 -10.298 -9.066 1.00 94.56 135 GLN A N 1
ATOM 1026 C CA . GLN A 1 135 ? 2.283 -10.500 -7.700 1.00 94.56 135 GLN A CA 1
ATOM 1027 C C . GLN A 1 135 ? 1.329 -9.391 -7.234 1.00 94.56 135 GLN A C 1
ATOM 1029 O O . GLN A 1 135 ? 0.320 -9.702 -6.602 1.00 94.56 135 GLN A O 1
ATOM 1034 N N . LEU A 1 136 ? 1.579 -8.123 -7.593 1.00 95.06 136 LEU A N 1
ATOM 1035 C CA . LEU A 1 136 ? 0.626 -7.034 -7.343 1.00 95.06 136 LEU A CA 1
ATOM 1036 C C . LEU A 1 136 ? -0.731 -7.317 -7.999 1.00 95.06 136 LEU A C 1
ATOM 1038 O O . LEU A 1 136 ? -1.773 -7.141 -7.374 1.00 95.06 136 LEU A O 1
ATOM 1042 N N . ARG A 1 137 ? -0.735 -7.805 -9.246 1.00 93.94 137 ARG A N 1
ATOM 1043 C CA . ARG A 1 137 ? -1.976 -8.137 -9.965 1.00 93.94 137 ARG A CA 1
ATOM 1044 C C . ARG A 1 137 ? -2.835 -9.163 -9.233 1.00 93.94 137 ARG A C 1
ATOM 1046 O O . ARG A 1 137 ? -4.055 -9.065 -9.291 1.00 93.94 137 ARG A O 1
ATOM 1053 N N . ALA A 1 138 ? -2.215 -10.101 -8.520 1.00 93.19 138 ALA A N 1
ATOM 1054 C CA . ALA A 1 138 ? -2.924 -11.085 -7.706 1.00 93.19 138 ALA A CA 1
ATOM 1055 C C . ALA A 1 138 ? -3.611 -10.480 -6.462 1.00 93.19 138 ALA A C 1
ATOM 1057 O O . ALA A 1 138 ? -4.354 -11.182 -5.780 1.00 93.19 138 ALA A O 1
ATOM 1058 N N . ARG A 1 139 ? -3.368 -9.197 -6.148 1.00 94.12 139 ARG A 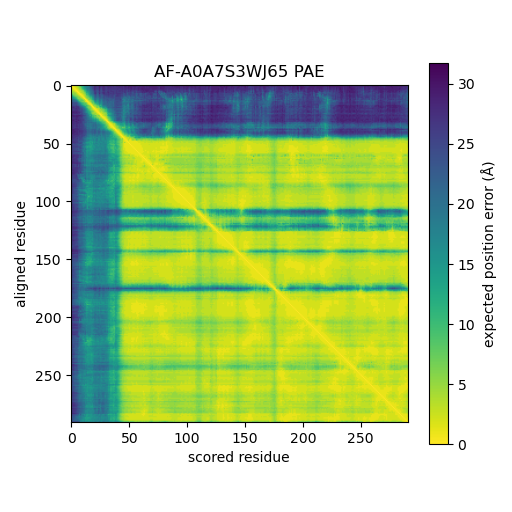N 1
ATOM 1059 C CA . ARG A 1 139 ? -3.988 -8.462 -5.029 1.00 94.12 139 ARG A CA 1
ATOM 1060 C C . ARG A 1 139 ? -5.202 -7.640 -5.433 1.00 94.12 139 ARG A C 1
ATOM 1062 O O . ARG A 1 139 ? -5.884 -7.108 -4.562 1.00 94.12 139 ARG A O 1
ATOM 1069 N N . PHE A 1 140 ? -5.450 -7.497 -6.731 1.00 94.50 140 PHE A N 1
ATOM 1070 C CA . PHE A 1 140 ? -6.582 -6.719 -7.202 1.00 94.50 140 PHE A CA 1
ATOM 1071 C C . PHE A 1 140 ? -7.894 -7.439 -6.919 1.00 94.50 140 PHE A C 1
ATOM 1073 O O . PHE A 1 140 ? -8.017 -8.654 -7.080 1.00 94.50 140 PHE A O 1
ATOM 1080 N N . LEU A 1 141 ? -8.880 -6.653 -6.505 1.00 92.75 141 LEU A N 1
ATOM 1081 C CA . LEU A 1 141 ? -10.254 -7.098 -6.381 1.00 92.75 141 LEU A CA 1
ATOM 1082 C C . LEU A 1 141 ? -10.830 -7.386 -7.777 1.00 92.75 141 LEU A C 1
ATOM 1084 O O . LEU A 1 141 ? -10.357 -6.820 -8.773 1.00 92.75 141 LEU A O 1
ATOM 1088 N N . PRO A 1 142 ? -11.859 -8.245 -7.873 1.00 87.62 142 PRO A N 1
ATOM 1089 C CA . PRO A 1 142 ? -12.598 -8.429 -9.113 1.00 87.62 142 PRO A CA 1
ATOM 1090 C C . PRO A 1 142 ? -13.058 -7.083 -9.686 1.00 87.62 142 PRO A C 1
ATOM 1092 O O . PRO A 1 142 ? -13.586 -6.236 -8.967 1.00 87.62 142 PRO A O 1
ATOM 1095 N N . ARG A 1 143 ? -12.852 -6.882 -10.990 1.00 79.88 143 ARG A N 1
ATOM 1096 C CA . ARG A 1 143 ? -13.312 -5.673 -11.677 1.00 79.88 143 ARG A CA 1
ATOM 1097 C C . ARG A 1 143 ? -14.803 -5.801 -11.955 1.00 79.88 143 ARG A C 1
ATOM 1099 O O . ARG A 1 143 ? -15.195 -6.569 -12.831 1.00 79.88 143 ARG A O 1
ATOM 1106 N N . ASP A 1 144 ? -15.622 -5.039 -11.244 1.00 74.44 144 ASP A N 1
ATOM 1107 C CA . ASP A 1 144 ? -17.002 -4.809 -11.664 1.00 74.44 144 ASP A CA 1
ATOM 1108 C C . ASP A 1 144 ? -17.020 -3.604 -12.612 1.00 74.44 144 ASP A C 1
ATOM 1110 O O . ASP A 1 144 ? -16.668 -2.494 -12.217 1.00 74.44 144 ASP A O 1
ATOM 1114 N N . LYS A 1 145 ? -17.369 -3.830 -13.884 1.00 81.44 145 LYS A N 1
ATOM 1115 C CA . LYS A 1 145 ? -17.517 -2.824 -14.967 1.00 81.44 145 LYS A CA 1
ATOM 1116 C C . LYS A 1 145 ? -16.263 -2.057 -15.403 1.00 81.44 145 LYS A C 1
ATOM 1118 O O . LYS A 1 145 ? -16.258 -1.545 -16.519 1.00 81.44 145 LYS A O 1
ATOM 1123 N N . LEU A 1 146 ? -15.213 -2.002 -14.587 1.00 86.19 146 LEU A N 1
ATOM 1124 C CA . LEU A 1 146 ? -13.932 -1.391 -14.949 1.00 86.19 146 LEU A CA 1
ATOM 1125 C C . LEU A 1 146 ? -13.189 -2.261 -15.963 1.00 86.19 146 LEU A C 1
ATOM 1127 O O . LEU A 1 146 ? -12.993 -3.461 -15.752 1.00 86.19 146 LEU A O 1
ATOM 1131 N N . GLN A 1 147 ? -12.740 -1.659 -17.061 1.00 87.56 147 GLN A N 1
ATOM 1132 C CA . GLN A 1 147 ? -12.044 -2.397 -18.115 1.00 87.56 147 GLN A CA 1
ATOM 1133 C C . GLN A 1 147 ? -10.535 -2.426 -17.892 1.00 87.56 147 GLN A C 1
ATOM 1135 O O . GLN A 1 147 ? -9.894 -3.450 -18.131 1.00 87.56 147 GLN A O 1
ATOM 1140 N N . ASN A 1 148 ? -9.964 -1.333 -17.391 1.00 89.62 148 ASN A N 1
ATOM 1141 C CA . ASN A 1 148 ? -8.527 -1.084 -17.389 1.00 89.62 148 ASN A CA 1
ATOM 1142 C C . ASN A 1 148 ? -7.975 -0.648 -16.022 1.00 89.62 148 ASN A C 1
ATOM 1144 O O . ASN A 1 148 ? -6.775 -0.820 -15.760 1.00 89.62 148 ASN A O 1
ATOM 1148 N N . GLN A 1 149 ? -8.816 -0.104 -15.143 1.00 91.50 149 GLN A N 1
ATOM 1149 C CA . GLN A 1 149 ? -8.440 0.288 -13.793 1.00 91.50 149 GLN A CA 1
ATOM 1150 C C . GLN A 1 149 ? -8.616 -0.875 -12.816 1.00 91.50 149 GLN A C 1
ATOM 1152 O O . GLN A 1 149 ? -9.590 -1.625 -12.859 1.00 91.50 149 GLN A O 1
ATOM 1157 N N . ASN A 1 150 ? -7.631 -1.034 -11.933 1.00 92.56 150 ASN A N 1
ATOM 1158 C CA . ASN A 1 150 ? -7.690 -2.002 -10.846 1.00 92.56 150 ASN A CA 1
ATOM 1159 C C . ASN A 1 150 ? -7.941 -1.295 -9.527 1.00 92.56 150 ASN A C 1
ATOM 1161 O O . ASN A 1 150 ? -7.542 -0.143 -9.346 1.00 92.56 150 ASN A O 1
ATOM 1165 N N . ILE A 1 151 ? -8.541 -2.032 -8.605 1.00 94.44 151 ILE A N 1
ATOM 1166 C CA . ILE A 1 151 ? -8.768 -1.589 -7.239 1.00 94.44 151 ILE A CA 1
ATOM 1167 C C . ILE A 1 151 ? -8.279 -2.688 -6.308 1.00 94.44 151 ILE A C 1
ATOM 1169 O O . ILE A 1 151 ? -8.375 -3.872 -6.631 1.00 94.44 151 ILE A O 1
ATOM 1173 N N . MET A 1 152 ? -7.724 -2.300 -5.171 1.00 95.25 152 MET A N 1
ATOM 1174 C CA . MET A 1 152 ? -7.323 -3.214 -4.108 1.00 95.25 152 MET A CA 1
ATOM 1175 C C . MET A 1 152 ? -7.685 -2.648 -2.747 1.00 95.25 152 MET A C 1
ATOM 1177 O O . MET A 1 152 ? -7.873 -1.444 -2.602 1.00 95.25 152 MET A O 1
ATOM 1181 N N . LEU A 1 153 ? -7.746 -3.528 -1.757 1.00 96.00 153 LEU A N 1
ATOM 1182 C CA . LEU A 1 153 ? -7.842 -3.152 -0.356 1.00 96.00 153 LEU A CA 1
ATOM 1183 C C . LEU A 1 153 ? -6.434 -3.137 0.242 1.00 96.00 153 LEU A C 1
ATOM 1185 O O . LEU A 1 153 ? -5.697 -4.116 0.101 1.00 96.00 153 LEU A O 1
ATOM 1189 N N . ALA A 1 154 ? -6.061 -2.038 0.888 1.00 97.44 154 ALA A N 1
ATOM 1190 C CA . ALA A 1 154 ? -4.768 -1.886 1.544 1.00 97.44 154 ALA A CA 1
ATOM 1191 C C . ALA A 1 154 ? -4.920 -1.193 2.902 1.00 97.44 154 ALA A C 1
ATOM 1193 O O . ALA A 1 154 ? -5.958 -0.609 3.212 1.00 97.44 154 ALA A O 1
ATOM 1194 N N . LEU A 1 155 ? -3.879 -1.296 3.718 1.00 98.19 155 LEU A N 1
ATOM 1195 C CA . LEU A 1 155 ? -3.820 -0.827 5.093 1.00 98.19 155 LEU A CA 1
ATOM 1196 C C . LEU A 1 155 ? -2.770 0.274 5.217 1.00 98.19 155 LEU A C 1
ATOM 1198 O O . LEU A 1 155 ? -1.676 0.167 4.663 1.00 98.19 155 LEU A O 1
ATOM 1202 N N . HIS A 1 156 ? -3.091 1.301 5.989 1.00 97.31 156 HIS A N 1
ATOM 1203 C CA . HIS A 1 156 ? -2.186 2.364 6.390 1.00 97.31 156 HIS A CA 1
ATOM 1204 C C . HIS A 1 156 ? -2.070 2.356 7.916 1.00 97.31 156 HIS A C 1
ATOM 1206 O O . HIS A 1 156 ? -3.065 2.507 8.626 1.00 97.31 156 HIS A O 1
ATOM 1212 N N . GLY A 1 157 ? -0.858 2.132 8.423 1.00 96.56 157 GLY A N 1
ATOM 1213 C CA . GLY A 1 157 ? -0.572 2.207 9.852 1.00 96.56 157 GLY A CA 1
ATOM 1214 C C . GLY A 1 157 ? -0.172 3.617 10.253 1.00 96.56 157 GLY A C 1
ATOM 1215 O O . GLY A 1 157 ? 0.786 4.161 9.709 1.00 96.56 157 GLY A O 1
ATOM 1216 N N . CYS A 1 158 ? -0.870 4.203 11.221 1.00 95.25 158 CYS A N 1
ATOM 1217 C CA . CYS A 1 158 ? -0.612 5.564 11.683 1.00 95.25 158 CYS A CA 1
ATOM 1218 C C . CYS A 1 158 ? -0.939 5.724 13.176 1.00 95.25 158 CYS A C 1
ATOM 1220 O O . CYS A 1 158 ? -1.343 4.769 13.838 1.00 95.25 158 CYS A O 1
ATOM 1222 N N . SER A 1 159 ? -0.723 6.918 13.734 1.00 95.44 159 SER A N 1
ATOM 1223 C CA . SER A 1 159 ? -1.194 7.221 15.090 1.00 95.44 159 SER A CA 1
ATOM 1224 C C . SER A 1 159 ? -2.700 7.512 15.093 1.00 95.44 159 SER A C 1
ATOM 1226 O O . SER A 1 159 ? -3.291 7.740 14.034 1.00 95.44 159 SER A O 1
ATOM 1228 N N . HIS A 1 160 ? -3.310 7.535 16.281 1.00 94.56 160 HIS A N 1
ATOM 1229 C CA . HIS A 1 160 ? -4.723 7.895 16.449 1.00 94.56 160 HIS A CA 1
ATOM 1230 C C . HIS A 1 160 ? -5.017 9.302 15.924 1.00 94.56 160 HIS A C 1
ATOM 1232 O O . HIS A 1 160 ? -5.962 9.489 15.171 1.00 94.56 160 HIS A O 1
ATOM 1238 N N . GLU A 1 161 ? -4.139 10.266 16.199 1.00 93.69 161 GLU A N 1
ATOM 1239 C CA . GLU A 1 161 ? -4.306 11.653 15.755 1.00 93.69 161 GLU A CA 1
ATOM 1240 C C . GLU A 1 161 ? -4.276 11.780 14.224 1.00 93.69 161 GLU A C 1
ATOM 1242 O O . GLU A 1 161 ? -5.044 12.546 13.641 1.00 93.69 161 GLU A O 1
ATOM 1247 N N . VAL A 1 162 ? -3.393 11.022 13.560 1.00 92.69 162 VAL A N 1
ATOM 1248 C CA . VAL A 1 162 ? -3.335 10.979 12.091 1.00 92.69 162 VAL A CA 1
ATOM 1249 C C . VAL A 1 162 ? -4.575 10.287 11.532 1.00 92.69 162 VAL A C 1
ATOM 1251 O O . VAL A 1 162 ? -5.151 10.786 10.569 1.00 92.69 162 VAL A O 1
ATOM 1254 N N . SER A 1 163 ? -5.013 9.187 12.151 1.00 93.06 163 SER A N 1
ATOM 1255 C CA . SER A 1 163 ? -6.240 8.489 11.758 1.00 93.06 163 SER A CA 1
ATOM 1256 C C . SER A 1 163 ? -7.447 9.415 11.817 1.00 93.06 163 SER A C 1
ATOM 1258 O O . SER A 1 163 ? -8.168 9.523 10.830 1.00 93.06 163 SER A O 1
ATOM 1260 N N . ASP A 1 164 ? -7.628 10.143 12.918 1.00 91.38 164 ASP A N 1
ATOM 1261 C CA . ASP A 1 164 ? -8.731 11.091 13.084 1.00 91.38 164 ASP A CA 1
ATOM 1262 C C . ASP A 1 164 ? -8.709 12.182 12.008 1.00 91.38 164 ASP A C 1
ATOM 1264 O O . ASP A 1 164 ? -9.747 12.523 11.439 1.00 91.38 164 ASP A O 1
ATOM 1268 N N . SER A 1 165 ? -7.522 12.711 11.690 1.00 90.38 165 SER A N 1
ATOM 1269 C CA . SER A 1 165 ? -7.377 13.710 10.629 1.00 90.38 165 SER A CA 1
ATOM 1270 C C . SER A 1 165 ? -7.734 13.139 9.261 1.00 90.38 165 SER A C 1
ATOM 1272 O O . SER A 1 165 ? -8.457 13.789 8.518 1.00 90.38 165 SER A O 1
ATOM 1274 N N . VAL A 1 166 ? -7.279 11.928 8.932 1.00 90.12 166 VAL A N 1
ATOM 1275 C CA . VAL A 1 166 ? -7.590 11.291 7.644 1.00 90.12 166 VAL A CA 1
ATOM 1276 C C . VAL A 1 166 ? -9.073 10.936 7.543 1.00 90.12 166 VAL A C 1
ATOM 1278 O O . VAL A 1 166 ? -9.678 11.117 6.491 1.00 90.12 166 VAL A O 1
ATOM 1281 N N . CYS A 1 167 ? -9.688 10.467 8.628 1.00 87.31 167 CYS A N 1
ATOM 1282 C CA . CYS A 1 167 ? -11.115 10.147 8.650 1.00 87.31 167 CYS A CA 1
ATOM 1283 C C . CYS A 1 167 ? -11.985 11.396 8.471 1.00 87.31 167 CYS A C 1
ATOM 1285 O O . CYS A 1 167 ? -13.049 11.319 7.862 1.00 87.31 167 CYS A O 1
ATOM 1287 N N . ARG A 1 168 ? -11.542 12.541 9.005 1.00 86.81 168 ARG A N 1
ATOM 1288 C CA . ARG A 1 168 ? -12.271 13.810 8.921 1.00 86.81 168 ARG A CA 1
ATOM 1289 C C . ARG A 1 168 ? -12.034 14.548 7.605 1.00 86.81 168 ARG A C 1
ATOM 1291 O O . ARG A 1 168 ? -12.982 15.081 7.038 1.00 86.81 168 ARG A O 1
ATOM 1298 N N . ASP A 1 169 ? -10.782 14.606 7.164 1.00 86.12 169 ASP A N 1
ATOM 1299 C CA . ASP A 1 169 ? -10.319 15.523 6.117 1.00 86.12 169 ASP A CA 1
ATOM 1300 C C . ASP A 1 169 ? -9.884 14.789 4.830 1.00 86.12 169 ASP A C 1
ATOM 1302 O O . ASP A 1 169 ? -9.503 15.425 3.846 1.00 86.12 169 ASP A O 1
ATOM 1306 N N . GLY A 1 170 ? -9.937 13.453 4.827 1.00 86.69 170 GLY A N 1
ATOM 1307 C CA . GLY A 1 170 ? -9.434 12.609 3.750 1.00 86.69 170 GLY A CA 1
ATOM 1308 C C . GLY A 1 170 ? -7.916 12.413 3.798 1.00 86.69 170 GLY A C 1
ATOM 1309 O O . GLY A 1 170 ? -7.193 12.982 4.617 1.00 86.69 170 GLY A O 1
ATOM 1310 N N . PHE A 1 171 ? -7.407 11.571 2.898 1.00 85.88 171 PHE A N 1
ATOM 1311 C CA . PHE A 1 171 ? -5.965 11.440 2.714 1.00 85.88 171 PHE A CA 1
ATOM 1312 C C . PHE A 1 171 ? -5.391 12.693 2.045 1.00 85.88 171 PHE A C 1
ATOM 1314 O O . PHE A 1 171 ? -6.005 13.292 1.164 1.00 85.88 171 PHE A O 1
ATOM 1321 N N . ALA A 1 172 ? -4.182 13.072 2.450 1.00 84.31 172 ALA A N 1
ATOM 1322 C CA . ALA A 1 172 ? -3.435 14.143 1.815 1.00 84.31 172 ALA A CA 1
ATOM 1323 C C . ALA A 1 172 ? -1.945 13.808 1.821 1.00 84.31 172 ALA A C 1
ATOM 1325 O O . ALA A 1 172 ? -1.391 13.404 2.847 1.00 84.31 172 ALA A O 1
ATOM 1326 N N . VAL A 1 173 ? -1.277 14.027 0.688 1.00 77.75 173 VAL A N 1
ATOM 1327 C CA . VAL A 1 173 ? 0.187 14.002 0.635 1.00 77.75 173 VAL A CA 1
ATOM 1328 C C . VAL A 1 173 ? 0.704 15.284 1.277 1.00 77.75 173 VAL A C 1
ATOM 1330 O O . VAL A 1 173 ? 0.861 16.324 0.638 1.00 77.75 173 VAL A O 1
ATOM 1333 N N . VAL A 1 174 ? 0.947 15.217 2.581 1.00 71.69 174 VAL A N 1
ATOM 1334 C CA . VAL A 1 174 ? 1.580 16.309 3.319 1.00 71.69 174 VAL A CA 1
ATOM 1335 C C . VAL A 1 174 ? 3.090 16.239 3.069 1.00 71.69 174 VAL A C 1
ATOM 1337 O O . VAL A 1 174 ? 3.648 15.140 3.133 1.00 71.69 174 VAL A O 1
ATOM 1340 N N . PRO A 1 175 ? 3.781 17.366 2.791 1.00 63.00 175 PRO A N 1
ATOM 1341 C CA . PRO A 1 175 ? 5.240 17.396 2.740 1.00 63.00 175 PRO A CA 1
ATOM 1342 C C . PRO A 1 175 ? 5.797 16.891 4.075 1.00 63.00 175 PRO A C 1
ATOM 1344 O O . PRO A 1 175 ? 5.750 17.570 5.101 1.00 63.00 175 PRO A O 1
ATOM 1347 N N . TYR A 1 176 ? 6.237 15.638 4.048 1.00 59.91 176 TYR A N 1
ATOM 1348 C CA . TYR A 1 176 ? 6.602 14.863 5.220 1.00 59.91 176 TYR A CA 1
ATOM 1349 C C . TYR A 1 176 ? 8.007 15.252 5.698 1.00 59.91 176 TYR A C 1
ATOM 1351 O O . TYR A 1 176 ? 8.841 15.685 4.904 1.00 59.91 176 TYR A O 1
ATOM 1359 N N . ARG A 1 177 ? 8.267 15.116 7.006 1.00 59.31 177 ARG A N 1
ATOM 1360 C CA . ARG A 1 177 ? 9.617 15.287 7.581 1.00 59.31 177 ARG A CA 1
ATOM 1361 C C . ARG A 1 177 ? 10.480 14.034 7.458 1.00 59.31 177 ARG A C 1
ATOM 1363 O O . ARG A 1 177 ? 11.700 14.143 7.505 1.00 59.31 177 ARG A O 1
ATOM 1370 N N . ASP A 1 178 ? 9.851 12.874 7.323 1.00 71.00 178 ASP A N 1
ATOM 1371 C CA . ASP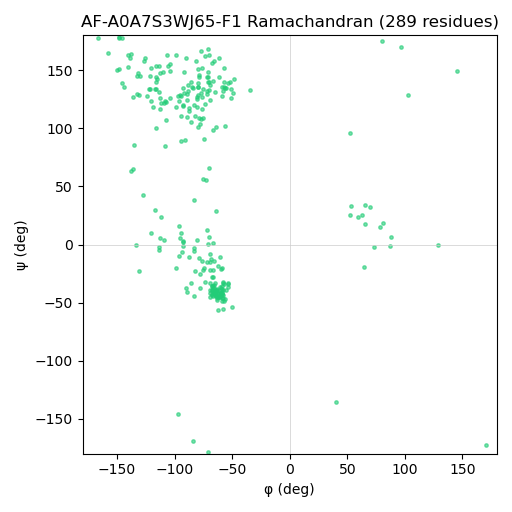 A 1 178 ? 10.554 11.606 7.152 1.00 71.00 178 ASP A CA 1
ATOM 1372 C C . ASP A 1 178 ? 11.072 11.506 5.715 1.00 71.00 178 ASP A C 1
ATOM 1374 O O . ASP A 1 178 ? 10.499 12.099 4.805 1.00 71.00 178 ASP A O 1
ATOM 1378 N N . GLU A 1 179 ? 12.161 10.768 5.512 1.00 85.69 179 GLU A N 1
ATOM 1379 C CA . GLU A 1 179 ? 12.773 10.564 4.198 1.00 85.69 179 GLU A CA 1
ATOM 1380 C C . GLU A 1 179 ? 12.236 9.259 3.568 1.00 85.69 179 GLU A C 1
ATOM 1382 O O . GLU A 1 179 ? 12.830 8.192 3.773 1.00 85.69 179 GLU A O 1
ATOM 1387 N N . PRO A 1 180 ? 11.118 9.288 2.816 1.00 90.88 180 PRO A N 1
ATOM 1388 C CA . PRO A 1 180 ? 10.425 8.076 2.396 1.00 90.88 180 PRO A CA 1
ATOM 1389 C C . PRO A 1 180 ? 11.244 7.284 1.364 1.00 90.88 180 PRO A C 1
ATOM 1391 O O . PRO A 1 180 ? 11.808 7.866 0.434 1.00 90.88 180 PRO A O 1
ATOM 1394 N N . TRP A 1 181 ? 11.311 5.955 1.500 1.00 92.06 181 TRP A N 1
ATOM 1395 C CA . TRP A 1 181 ? 12.226 5.088 0.734 1.00 92.06 181 TRP A CA 1
ATOM 1396 C C . TRP A 1 181 ? 11.933 5.000 -0.765 1.00 92.06 181 TRP A C 1
ATOM 1398 O O . TRP A 1 181 ? 12.858 4.918 -1.585 1.00 92.06 181 TRP A O 1
ATOM 1408 N N . PHE A 1 182 ? 10.654 5.022 -1.131 1.00 95.44 182 PHE A N 1
ATOM 1409 C CA . PHE A 1 182 ? 10.185 4.811 -2.499 1.00 95.44 182 PHE A CA 1
ATOM 1410 C C . PHE A 1 182 ? 9.472 6.043 -3.050 1.00 95.44 182 PHE A C 1
ATOM 141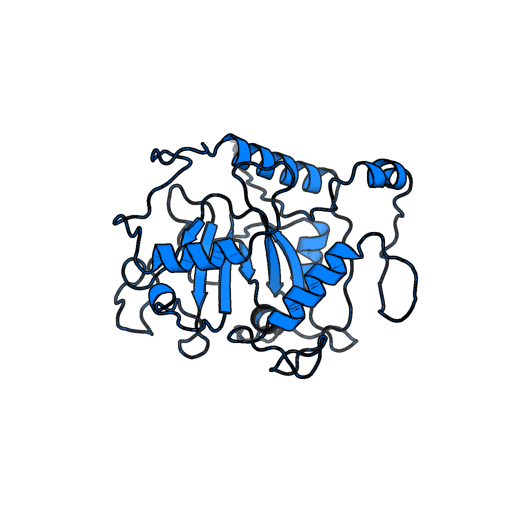2 O O . PHE A 1 182 ? 8.618 5.931 -3.919 1.00 95.44 182 PHE A O 1
ATOM 1419 N N . GLY A 1 183 ? 9.865 7.226 -2.586 1.00 94.56 183 GLY A N 1
ATOM 1420 C CA . GLY A 1 183 ? 9.342 8.504 -3.049 1.00 94.56 183 GLY A CA 1
ATOM 1421 C C . GLY A 1 183 ? 8.233 9.063 -2.166 1.00 94.56 183 GLY A C 1
ATOM 1422 O O . GLY A 1 183 ? 7.754 8.416 -1.238 1.00 94.56 183 GLY A O 1
ATOM 1423 N N . ARG A 1 184 ? 7.865 10.314 -2.423 1.00 93.25 184 ARG A N 1
ATOM 1424 C CA . ARG A 1 184 ? 6.862 11.055 -1.656 1.00 93.25 184 ARG A CA 1
ATOM 1425 C C . ARG A 1 184 ? 5.460 10.662 -2.109 1.00 93.25 184 ARG A C 1
ATOM 1427 O O . ARG A 1 184 ? 5.161 10.770 -3.295 1.00 93.25 184 ARG A O 1
ATOM 1434 N N . GLY A 1 185 ? 4.634 10.234 -1.161 1.00 93.31 185 GLY A N 1
ATOM 1435 C CA . GLY A 1 185 ? 3.263 9.799 -1.396 1.00 93.31 185 GLY A CA 1
ATOM 1436 C C . GLY A 1 185 ? 2.654 9.145 -0.157 1.00 93.31 185 GLY A C 1
ATOM 1437 O O . GLY A 1 185 ? 3.257 9.146 0.918 1.00 93.31 185 GLY A O 1
ATOM 1438 N N . LEU A 1 186 ? 1.463 8.582 -0.321 1.00 94.06 186 LEU A N 1
ATOM 1439 C CA . LEU A 1 186 ? 0.739 7.810 0.684 1.00 94.06 186 LEU A CA 1
ATOM 1440 C C . LEU A 1 186 ? 1.247 6.369 0.692 1.00 94.06 186 LEU A C 1
ATOM 1442 O O . LEU A 1 186 ? 1.151 5.684 -0.322 1.00 94.06 186 LEU A O 1
ATOM 1446 N N . TYR A 1 187 ? 1.768 5.909 1.827 1.00 95.94 187 TYR A N 1
ATOM 1447 C CA . TYR A 1 187 ? 2.297 4.553 1.986 1.00 95.94 187 TYR A CA 1
ATOM 1448 C C . TYR A 1 187 ? 1.215 3.618 2.514 1.00 95.94 187 TYR A C 1
ATOM 1450 O O . TYR A 1 187 ? 0.707 3.810 3.617 1.00 95.94 187 TYR A O 1
ATOM 1458 N N . LEU A 1 188 ? 0.883 2.590 1.745 1.00 97.75 188 LEU A N 1
ATOM 1459 C CA . LEU A 1 188 ? -0.047 1.537 2.126 1.00 97.75 188 LEU A CA 1
ATOM 1460 C C . LEU A 1 188 ? 0.616 0.170 1.962 1.00 97.75 188 LEU A C 1
ATOM 1462 O O . LEU A 1 188 ? 1.581 0.004 1.222 1.00 97.75 188 LEU A O 1
ATOM 1466 N N . THR A 1 189 ? 0.076 -0.835 2.631 1.00 98.38 189 THR A N 1
ATOM 1467 C CA . THR A 1 189 ? 0.536 -2.221 2.524 1.00 98.38 189 THR A CA 1
ATOM 1468 C C . THR A 1 189 ? -0.653 -3.164 2.530 1.00 98.38 189 THR A C 1
ATOM 1470 O O . THR A 1 189 ? -1.698 -2.872 3.105 1.00 98.38 189 THR A O 1
ATOM 1473 N N . THR A 1 190 ? -0.515 -4.328 1.911 1.00 97.69 190 THR A N 1
ATOM 1474 C CA . THR A 1 190 ? -1.501 -5.405 2.046 1.00 97.69 190 THR A CA 1
ATOM 1475 C C . THR A 1 190 ? -1.120 -6.408 3.139 1.00 97.69 190 THR A C 1
ATOM 1477 O O . THR A 1 190 ? -1.735 -7.470 3.238 1.00 97.69 190 THR A O 1
ATOM 1480 N N . TYR A 1 191 ? -0.107 -6.104 3.957 1.00 98.19 191 TYR A N 1
ATOM 1481 C CA . TYR A 1 191 ? 0.323 -6.902 5.105 1.00 98.19 191 TYR A CA 1
ATOM 1482 C C . TYR A 1 191 ? -0.066 -6.214 6.418 1.00 98.19 191 TYR A C 1
ATOM 1484 O O . TYR A 1 191 ? 0.548 -5.228 6.826 1.00 98.19 191 TYR A O 1
ATOM 1492 N N . ALA A 1 192 ? -1.076 -6.754 7.103 1.00 98.25 192 ALA A N 1
ATOM 1493 C CA . ALA A 1 192 ? -1.570 -6.202 8.363 1.00 98.25 192 ALA A CA 1
ATOM 1494 C C . ALA A 1 192 ? -0.495 -6.121 9.451 1.00 98.25 192 ALA A C 1
ATOM 1496 O O . ALA A 1 192 ? -0.413 -5.107 10.138 1.00 98.25 192 ALA A O 1
ATOM 1497 N N . GLU A 1 193 ? 0.383 -7.124 9.557 1.00 98.19 193 GLU A N 1
ATOM 1498 C CA . GLU A 1 193 ? 1.482 -7.093 10.525 1.00 98.19 193 GLU A CA 1
ATOM 1499 C C . GLU A 1 193 ? 2.391 -5.891 10.287 1.00 98.19 193 GLU A C 1
ATOM 1501 O O . GLU A 1 193 ? 2.766 -5.205 11.234 1.00 98.19 193 GLU A O 1
ATOM 1506 N N . TYR A 1 194 ? 2.700 -5.593 9.026 1.00 98.19 194 TYR A N 1
ATOM 1507 C CA . TYR A 1 194 ? 3.557 -4.468 8.694 1.00 98.19 194 TYR A CA 1
ATOM 1508 C C . TYR A 1 194 ? 2.890 -3.128 9.008 1.00 98.19 194 TYR A C 1
ATOM 1510 O O . TYR A 1 194 ? 3.502 -2.265 9.638 1.00 98.19 194 TYR A O 1
ATOM 1518 N N . ALA A 1 195 ? 1.605 -2.988 8.674 1.00 98.31 195 ALA A N 1
ATOM 1519 C CA . ALA A 1 195 ? 0.818 -1.817 9.045 1.00 98.31 195 ALA A CA 1
ATOM 1520 C C . ALA A 1 195 ? 0.766 -1.622 10.577 1.00 98.31 195 ALA A C 1
ATOM 1522 O O . ALA A 1 195 ? 0.946 -0.505 11.062 1.00 98.31 195 ALA A O 1
ATOM 1523 N N . CYS A 1 196 ? 0.616 -2.695 11.365 1.00 98.38 196 CYS A N 1
ATOM 1524 C CA . CYS A 1 196 ? 0.655 -2.627 12.831 1.00 98.38 196 CYS A CA 1
ATOM 1525 C C . CYS A 1 196 ? 1.985 -2.076 13.368 1.00 98.38 196 CYS A C 1
ATOM 1527 O O . CYS A 1 196 ? 1.986 -1.299 14.324 1.00 98.38 196 CYS A O 1
ATOM 1529 N N . ARG A 1 197 ? 3.124 -2.413 12.752 1.00 97.38 197 ARG A N 1
ATOM 1530 C CA . ARG A 1 197 ? 4.436 -1.874 13.162 1.00 97.38 197 ARG A CA 1
ATOM 1531 C C . ARG A 1 197 ? 4.514 -0.356 12.982 1.00 97.38 197 ARG A C 1
ATOM 1533 O O . ARG A 1 197 ? 4.996 0.343 13.874 1.00 97.38 197 ARG A O 1
ATOM 1540 N N . TYR A 1 198 ? 3.952 0.178 11.897 1.00 96.69 198 TYR A N 1
ATOM 1541 C CA . TYR A 1 198 ? 3.814 1.630 11.729 1.00 96.69 198 TYR A CA 1
ATOM 1542 C C . TYR A 1 198 ? 2.854 2.249 12.748 1.00 96.69 198 TYR A C 1
ATOM 1544 O O . TYR A 1 198 ? 3.161 3.295 13.325 1.00 96.69 198 TYR A O 1
ATOM 1552 N N . ALA A 1 199 ? 1.726 1.592 13.023 1.00 97.62 199 ALA A N 1
ATOM 1553 C CA . ALA A 1 199 ? 0.734 2.085 13.975 1.00 97.62 199 ALA A CA 1
ATOM 1554 C C . ALA A 1 199 ? 1.251 2.139 15.419 1.00 97.62 199 ALA A C 1
ATOM 1556 O O . ALA A 1 199 ? 0.920 3.066 16.155 1.00 97.62 199 ALA A O 1
ATOM 1557 N N . THR A 1 200 ? 2.127 1.211 15.815 1.00 97.69 200 THR A N 1
ATOM 1558 C CA . THR A 1 200 ? 2.820 1.261 17.117 1.00 97.69 200 THR A CA 1
ATOM 1559 C C . THR A 1 200 ? 3.997 2.240 17.139 1.00 97.69 200 THR A C 1
ATOM 1561 O O . THR A 1 200 ? 4.521 2.558 18.207 1.00 97.69 200 THR A O 1
ATOM 1564 N N . GLY A 1 201 ? 4.417 2.753 15.981 1.00 95.44 201 GLY A N 1
ATOM 1565 C CA . GLY A 1 201 ? 5.599 3.599 15.856 1.00 95.44 201 GLY A CA 1
ATOM 1566 C C . GLY A 1 201 ? 6.905 2.834 16.074 1.00 95.44 201 GLY A C 1
ATOM 1567 O O . GLY A 1 201 ? 7.853 3.420 16.583 1.00 95.44 201 GLY A O 1
ATOM 1568 N N . GLU A 1 202 ? 6.974 1.546 15.706 1.00 95.06 202 GLU A N 1
ATOM 1569 C CA . GLU A 1 202 ? 8.198 0.725 15.802 1.00 95.06 202 GLU A CA 1
ATOM 1570 C C . GLU A 1 202 ? 9.399 1.385 15.105 1.00 95.06 202 GLU A C 1
ATOM 1572 O O . GLU A 1 202 ? 10.530 1.260 15.567 1.00 95.06 202 GLU A O 1
ATOM 1577 N N . PHE A 1 203 ? 9.142 2.117 14.018 1.00 92.06 203 PHE A N 1
ATOM 1578 C CA . PHE A 1 203 ? 10.159 2.776 13.193 1.00 92.06 203 PHE A CA 1
ATOM 1579 C C . PHE A 1 203 ? 10.449 4.227 13.595 1.00 92.06 203 PHE A C 1
ATOM 1581 O O . PHE A 1 203 ? 11.217 4.907 12.919 1.00 92.06 203 PHE A O 1
ATOM 1588 N N . LYS A 1 204 ? 9.822 4.719 14.668 1.00 90.19 204 LYS A N 1
ATOM 1589 C CA . LYS A 1 204 ? 10.019 6.075 15.187 1.00 90.19 204 LYS A CA 1
ATOM 1590 C C . LYS A 1 204 ? 10.885 6.036 16.441 1.00 90.19 204 LYS A C 1
ATOM 1592 O O . LYS A 1 204 ? 10.879 5.056 17.180 1.00 90.19 204 LYS A O 1
ATOM 1597 N N . GLU A 1 205 ? 11.565 7.145 16.728 1.00 90.69 205 GLU A N 1
ATOM 1598 C CA . GLU A 1 205 ? 12.271 7.320 18.007 1.00 90.69 205 GLU A CA 1
ATOM 1599 C C . GLU A 1 205 ? 11.309 7.209 19.199 1.00 90.69 205 GLU A C 1
ATOM 1601 O O . GLU A 1 205 ? 11.631 6.603 20.220 1.00 90.69 205 GLU A O 1
ATOM 1606 N N . GLN A 1 206 ? 10.099 7.756 19.042 1.00 92.69 206 GLN A N 1
ATOM 1607 C CA . GLN A 1 206 ? 9.022 7.664 20.017 1.00 92.69 206 GLN A CA 1
ATOM 1608 C C . GLN A 1 206 ? 7.883 6.801 19.472 1.00 92.69 206 GLN A C 1
ATOM 1610 O O . GLN A 1 206 ? 7.281 7.119 18.443 1.00 92.69 206 GLN A O 1
ATOM 1615 N N . ARG A 1 207 ? 7.560 5.725 20.199 1.00 95.44 207 ARG A N 1
ATOM 1616 C CA . ARG A 1 207 ? 6.410 4.867 19.893 1.00 95.44 207 ARG A CA 1
ATOM 1617 C C . ARG A 1 207 ? 5.106 5.653 19.987 1.00 95.44 207 ARG A C 1
ATOM 1619 O O . ARG A 1 207 ? 4.947 6.493 20.874 1.00 95.44 207 ARG A O 1
ATOM 1626 N N . ASN A 1 208 ? 4.158 5.335 19.111 1.00 95.00 208 ASN A N 1
ATOM 1627 C CA . ASN A 1 208 ? 2.810 5.877 19.228 1.00 95.00 208 ASN A CA 1
ATOM 1628 C C . ASN A 1 208 ? 2.133 5.190 20.432 1.00 95.00 208 ASN A C 1
ATOM 1630 O O . ASN A 1 208 ? 2.201 3.962 20.531 1.00 95.00 208 ASN A O 1
ATOM 1634 N N . PRO A 1 209 ? 1.494 5.927 21.350 1.00 96.56 209 PRO A N 1
ATOM 1635 C CA . PRO A 1 209 ? 0.765 5.313 22.452 1.00 96.56 209 PRO A CA 1
ATOM 1636 C C . PRO A 1 209 ? -0.524 4.632 21.949 1.00 96.56 209 PRO A C 1
ATOM 1638 O O . PRO A 1 209 ? -1.127 5.102 20.979 1.00 96.56 209 PRO A O 1
ATOM 1641 N N . PRO A 1 210 ? -0.974 3.539 22.590 1.00 96.88 210 PRO A N 1
ATOM 1642 C CA . PRO A 1 210 ? -2.319 3.023 22.370 1.00 96.88 210 PRO A CA 1
ATOM 1643 C C . PRO A 1 210 ? -3.381 3.952 22.986 1.00 96.88 210 PRO A C 1
ATOM 1645 O O . PRO A 1 210 ? -3.068 4.828 23.796 1.00 96.88 210 PRO A O 1
ATOM 1648 N N . ASN A 1 211 ? -4.652 3.729 22.645 1.00 94.44 211 ASN A N 1
ATOM 1649 C CA . ASN A 1 211 ? -5.782 4.384 23.310 1.00 94.44 211 ASN A CA 1
ATOM 1650 C C . ASN A 1 211 ? -5.984 3.846 24.750 1.00 94.44 211 ASN A C 1
ATOM 1652 O O . ASN A 1 211 ? -5.258 2.969 25.222 1.00 94.44 211 ASN A O 1
ATOM 1656 N N . SER A 1 212 ? -7.009 4.335 25.456 1.00 95.56 212 SER A N 1
ATOM 1657 C CA . SER A 1 212 ? -7.330 3.902 26.829 1.00 95.56 212 SER A CA 1
ATOM 1658 C C . SER A 1 212 ? -7.703 2.418 26.966 1.00 95.56 212 SER A C 1
ATOM 1660 O O . SER A 1 212 ? -7.631 1.881 28.070 1.00 95.56 212 SER A O 1
ATOM 1662 N N . ALA A 1 213 ? -8.070 1.751 25.869 1.00 94.44 213 ALA A N 1
ATOM 1663 C CA . ALA A 1 213 ? -8.346 0.317 25.812 1.00 94.44 213 ALA A CA 1
ATOM 1664 C C . ALA A 1 213 ? -7.111 -0.523 25.422 1.00 94.44 213 ALA A C 1
ATOM 1666 O O . ALA A 1 213 ? -7.214 -1.743 25.311 1.00 94.44 213 ALA A O 1
ATOM 1667 N N . GLY A 1 214 ? -5.943 0.100 25.227 1.00 95.44 214 GLY A N 1
ATOM 1668 C CA . GLY A 1 214 ? -4.720 -0.594 24.816 1.00 95.44 214 GLY A CA 1
ATOM 1669 C C . GLY A 1 214 ? -4.634 -0.874 23.312 1.00 95.44 214 GLY A C 1
ATOM 1670 O O . GLY A 1 214 ? -3.847 -1.721 22.898 1.00 95.44 214 GLY A O 1
ATOM 1671 N N . GLU A 1 215 ? -5.418 -0.179 22.486 1.00 96.56 215 GLU A N 1
ATOM 1672 C CA . GLU A 1 215 ? -5.516 -0.446 21.049 1.00 96.56 215 GLU A CA 1
ATOM 1673 C C . GLU A 1 215 ? -4.764 0.586 20.205 1.00 96.56 215 GLU A C 1
ATOM 1675 O O . GLU A 1 215 ? -4.692 1.774 20.534 1.00 96.56 215 GLU A O 1
ATOM 1680 N N . HIS A 1 216 ? -4.262 0.126 19.063 1.00 97.50 216 HIS A N 1
ATOM 1681 C CA . HIS A 1 216 ? -3.748 0.962 17.979 1.00 97.50 216 HIS A CA 1
ATOM 1682 C C . HIS A 1 216 ? -4.736 0.957 16.811 1.00 97.50 216 HIS A C 1
ATOM 1684 O O . HIS A 1 216 ? -5.598 0.082 16.732 1.00 97.50 216 HIS A O 1
ATOM 1690 N N . VAL A 1 217 ? -4.599 1.917 15.898 1.00 95.94 217 VAL A N 1
ATOM 1691 C CA . VAL A 1 217 ? -5.498 2.071 14.752 1.00 95.94 217 VAL A CA 1
ATOM 1692 C C . VAL A 1 217 ? -4.768 1.835 13.434 1.00 95.94 217 VAL A C 1
ATOM 1694 O O . VAL A 1 217 ? -3.610 2.217 13.268 1.00 95.94 217 VAL A O 1
ATOM 1697 N N . LEU A 1 218 ? -5.467 1.197 12.498 1.00 97.44 218 LEU A N 1
ATOM 1698 C CA . LEU A 1 218 ? -5.101 1.116 11.090 1.00 97.44 218 LEU A CA 1
ATOM 1699 C C . LEU A 1 218 ? -6.237 1.714 10.271 1.00 97.44 218 LEU A C 1
ATOM 1701 O O . LEU A 1 218 ? -7.404 1.489 10.587 1.00 97.44 218 LEU A O 1
ATOM 1705 N N . ILE A 1 219 ? -5.901 2.383 9.175 1.00 96.62 219 ILE A N 1
ATOM 1706 C CA . ILE A 1 219 ? -6.887 2.774 8.171 1.00 96.62 219 ILE A CA 1
ATOM 1707 C C . ILE A 1 219 ? -6.876 1.717 7.078 1.00 96.62 219 ILE A C 1
ATOM 1709 O O . ILE A 1 219 ? -5.836 1.466 6.470 1.00 96.62 219 ILE A O 1
ATOM 1713 N N . ALA A 1 220 ? -8.026 1.112 6.806 1.00 96.31 220 ALA A N 1
ATOM 1714 C CA . ALA A 1 220 ? -8.202 0.304 5.613 1.00 96.31 220 ALA A CA 1
ATOM 1715 C C . ALA A 1 220 ? -8.861 1.137 4.515 1.00 96.31 220 ALA A C 1
ATOM 1717 O O . ALA A 1 220 ? -9.902 1.751 4.737 1.00 96.31 220 ALA A O 1
ATOM 1718 N N . ALA A 1 221 ? -8.259 1.151 3.330 1.00 94.62 221 ALA A N 1
ATOM 1719 C CA . ALA A 1 221 ? -8.716 1.963 2.214 1.00 94.62 221 ALA A CA 1
ATOM 1720 C C . ALA A 1 221 ? -8.782 1.144 0.928 1.00 94.62 221 ALA A C 1
ATOM 1722 O O . ALA A 1 221 ? -7.939 0.278 0.664 1.00 94.62 221 ALA A O 1
ATOM 1723 N N . PHE A 1 222 ? -9.775 1.460 0.100 1.00 93.62 222 PHE A N 1
ATOM 1724 C CA . PHE A 1 222 ? -9.753 1.055 -1.294 1.00 93.62 222 PHE A CA 1
ATOM 1725 C C . PHE A 1 222 ? -8.792 1.969 -2.045 1.00 93.62 222 PHE A C 1
ATOM 1727 O O . PHE A 1 222 ? -8.859 3.192 -1.942 1.00 93.62 222 PHE A O 1
ATOM 1734 N N . VAL A 1 223 ? -7.892 1.361 -2.804 1.00 95.00 223 VAL A N 1
ATOM 1735 C CA . VAL A 1 223 ? -6.832 2.061 -3.520 1.00 95.00 223 VAL A CA 1
ATOM 1736 C C . VAL A 1 223 ? -6.963 1.781 -5.003 1.00 95.00 223 VAL A C 1
ATOM 1738 O O . VAL A 1 223 ? -7.113 0.629 -5.416 1.00 95.00 223 VAL A O 1
ATOM 1741 N N . ALA A 1 224 ? -6.864 2.838 -5.804 1.00 94.94 224 ALA A N 1
ATOM 1742 C CA . ALA A 1 224 ? -6.784 2.776 -7.254 1.00 94.94 224 ALA A CA 1
ATOM 1743 C C . ALA A 1 224 ? -5.354 3.152 -7.682 1.00 94.94 224 ALA A C 1
ATOM 1745 O O . ALA A 1 224 ? -5.101 4.308 -8.009 1.00 94.94 224 ALA A O 1
ATOM 1746 N N . PRO A 1 225 ? -4.397 2.204 -7.694 1.00 92.88 225 PRO A N 1
ATOM 1747 C CA . PRO A 1 225 ? -2.963 2.505 -7.799 1.00 92.88 225 PRO A CA 1
ATOM 1748 C C . PRO A 1 225 ? -2.510 2.993 -9.188 1.00 92.88 225 PRO A C 1
ATOM 1750 O O . PRO A 1 225 ? -1.322 2.980 -9.486 1.00 92.88 225 PRO A O 1
ATOM 1753 N N . GLY A 1 226 ? -3.447 3.348 -10.077 1.00 92.19 226 GLY A N 1
ATOM 1754 C CA . GLY A 1 226 ? -3.163 3.830 -11.426 1.00 92.19 226 GLY A CA 1
ATOM 1755 C C . GLY A 1 226 ? -2.019 3.083 -12.119 1.00 92.19 226 GLY A C 1
ATOM 1756 O O . GLY A 1 226 ? -1.961 1.846 -12.113 1.00 92.19 226 GLY A O 1
ATOM 1757 N N . MET A 1 227 ? -1.128 3.839 -12.760 1.00 92.94 227 MET A N 1
ATOM 1758 C CA . MET A 1 227 ? 0.107 3.378 -13.395 1.00 92.94 227 MET A CA 1
ATOM 1759 C C . MET A 1 227 ? 1.190 3.139 -12.346 1.00 92.94 227 MET A C 1
ATOM 1761 O O . MET A 1 227 ? 1.840 4.067 -11.866 1.00 92.94 227 MET A O 1
ATOM 1765 N N . VAL A 1 228 ? 1.409 1.862 -12.047 1.00 94.62 228 VAL A N 1
ATOM 1766 C CA . VAL A 1 228 ? 2.366 1.431 -11.030 1.00 94.62 228 VAL A CA 1
ATOM 1767 C C . VAL A 1 228 ? 3.751 1.235 -11.629 1.00 94.62 228 VAL A C 1
ATOM 1769 O O . VAL A 1 228 ? 3.903 0.505 -12.610 1.00 94.62 228 VAL A O 1
ATOM 1772 N N . TYR A 1 229 ? 4.756 1.831 -10.994 1.00 95.50 229 TYR A N 1
ATOM 1773 C CA . TYR A 1 229 ? 6.170 1.525 -11.168 1.00 95.50 229 TYR A CA 1
ATOM 1774 C C . TYR A 1 229 ? 6.583 0.423 -10.176 1.00 95.50 229 TYR A C 1
ATOM 1776 O O . TYR A 1 229 ? 6.656 0.679 -8.971 1.00 95.50 229 TYR A O 1
ATOM 1784 N N . PRO A 1 230 ? 6.866 -0.806 -10.632 1.00 96.12 230 PRO A N 1
ATOM 1785 C CA . PRO A 1 230 ? 7.412 -1.847 -9.774 1.00 96.12 230 PRO A CA 1
ATOM 1786 C C . PRO A 1 230 ? 8.841 -1.464 -9.405 1.00 96.12 230 PRO A C 1
ATOM 1788 O O . PRO A 1 230 ? 9.652 -1.230 -10.300 1.00 96.12 230 PRO A O 1
ATOM 1791 N N . VAL A 1 231 ? 9.169 -1.392 -8.124 1.00 96.25 231 VAL A N 1
ATOM 1792 C CA . VAL A 1 231 ? 10.519 -1.096 -7.631 1.00 96.25 231 VAL A CA 1
ATOM 1793 C C . VAL A 1 231 ? 11.322 -2.395 -7.563 1.00 96.25 231 VAL A C 1
ATOM 1795 O O . VAL A 1 231 ? 10.793 -3.443 -7.210 1.00 96.25 231 VAL A O 1
ATOM 1798 N N . SER A 1 232 ? 12.597 -2.330 -7.941 1.00 95.44 232 SER A N 1
ATOM 1799 C CA . SER A 1 232 ? 13.538 -3.460 -7.896 1.00 95.44 232 SER A CA 1
ATOM 1800 C C . SER A 1 232 ? 14.957 -2.941 -7.678 1.00 95.44 232 SER A C 1
ATOM 1802 O O . SER A 1 232 ? 15.298 -1.853 -8.155 1.00 95.44 232 SER A O 1
ATOM 1804 N N . ARG A 1 233 ? 15.834 -3.708 -7.032 1.00 94.56 233 ARG A N 1
ATOM 1805 C CA . ARG A 1 233 ? 17.166 -3.223 -6.650 1.00 94.56 233 ARG A CA 1
ATOM 1806 C C . ARG A 1 233 ? 18.026 -2.858 -7.854 1.00 94.56 233 ARG A C 1
ATOM 1808 O O . ARG A 1 233 ? 18.641 -1.793 -7.861 1.00 94.56 233 ARG A O 1
ATOM 1815 N N . LYS A 1 234 ? 18.075 -3.703 -8.890 1.00 92.44 234 LYS A N 1
ATOM 1816 C CA . LYS A 1 234 ? 18.998 -3.527 -10.033 1.00 92.44 234 LYS A CA 1
ATOM 1817 C C . LYS A 1 234 ? 18.984 -2.112 -10.658 1.00 92.44 234 LYS A C 1
ATOM 1819 O O . LYS A 1 234 ? 20.062 -1.526 -10.775 1.00 92.44 234 LYS A O 1
ATOM 1824 N N . PRO A 1 235 ? 17.840 -1.541 -11.068 1.00 92.31 235 PRO A N 1
ATOM 1825 C CA . PRO A 1 235 ? 17.790 -0.173 -11.584 1.00 92.31 235 PRO A CA 1
ATOM 1826 C C . PRO A 1 235 ? 17.650 0.890 -10.488 1.00 92.31 235 PRO A C 1
ATOM 1828 O O . PRO A 1 235 ? 18.218 1.978 -10.634 1.00 92.31 235 PRO A O 1
ATOM 1831 N N . ASP A 1 236 ? 16.951 0.594 -9.389 1.00 94.88 236 ASP A N 1
ATOM 1832 C CA . ASP A 1 236 ? 16.486 1.627 -8.455 1.00 94.88 236 ASP A CA 1
ATOM 1833 C C . ASP A 1 236 ? 17.444 1.877 -7.291 1.00 94.88 236 ASP A C 1
ATOM 1835 O O . ASP A 1 236 ? 17.256 2.833 -6.549 1.00 94.88 236 ASP A O 1
ATOM 1839 N N . TYR A 1 237 ? 18.506 1.081 -7.144 1.00 95.31 237 TYR A N 1
ATOM 1840 C CA . TYR A 1 237 ? 19.488 1.237 -6.072 1.00 95.31 237 TYR A CA 1
ATOM 1841 C C . TYR A 1 237 ? 20.856 1.659 -6.598 1.00 95.31 237 TYR A C 1
ATOM 1843 O O . TYR A 1 237 ? 21.265 1.326 -7.715 1.00 95.31 237 TYR A O 1
ATOM 1851 N N . THR A 1 238 ? 21.581 2.434 -5.788 1.00 93.12 238 THR A N 1
ATOM 1852 C CA . THR A 1 238 ? 22.922 2.930 -6.148 1.00 93.12 238 THR A CA 1
ATOM 1853 C C . THR A 1 238 ? 23.937 1.792 -6.232 1.00 93.12 238 THR A C 1
ATOM 1855 O O . THR A 1 238 ? 24.815 1.805 -7.092 1.00 93.12 238 THR A O 1
ATOM 1858 N N . ARG A 1 239 ? 23.807 0.785 -5.359 1.00 92.81 239 ARG A N 1
ATOM 1859 C CA . ARG A 1 239 ? 24.632 -0.429 -5.363 1.00 92.81 239 ARG A CA 1
ATOM 1860 C C . ARG A 1 239 ? 23.719 -1.644 -5.174 1.00 92.81 239 ARG A C 1
ATOM 1862 O O . ARG A 1 239 ? 23.555 -2.090 -4.045 1.00 92.81 239 ARG A O 1
ATOM 1869 N N . PRO A 1 240 ? 23.123 -2.191 -6.248 1.00 91.19 240 PRO A N 1
ATOM 1870 C CA . PRO A 1 240 ? 22.072 -3.207 -6.141 1.00 91.19 240 PRO A CA 1
ATOM 1871 C C . PRO A 1 240 ? 22.426 -4.433 -5.289 1.00 91.19 240 PRO A C 1
ATOM 1873 O O . PRO A 1 240 ? 21.579 -4.919 -4.546 1.00 91.19 240 PRO A O 1
ATOM 1876 N N . SER A 1 241 ? 23.683 -4.889 -5.349 1.00 91.44 241 SER A N 1
ATOM 1877 C CA . SER A 1 241 ? 24.197 -6.018 -4.560 1.00 91.44 241 SER A CA 1
ATOM 1878 C C . SER A 1 241 ? 24.481 -5.688 -3.091 1.00 91.44 241 SER A C 1
ATOM 1880 O O . SER A 1 241 ? 24.661 -6.600 -2.291 1.00 91.44 241 SER A O 1
ATOM 1882 N N . ASN A 1 242 ? 24.536 -4.405 -2.721 1.00 89.88 242 ASN A N 1
ATOM 1883 C CA . ASN A 1 242 ? 24.690 -3.976 -1.339 1.00 89.88 242 ASN A CA 1
ATOM 1884 C C . ASN A 1 242 ? 23.310 -3.704 -0.729 1.00 89.88 242 ASN A C 1
ATOM 1886 O O . ASN A 1 242 ? 22.665 -2.713 -1.084 1.00 89.88 242 ASN A O 1
ATOM 1890 N N . LEU A 1 243 ? 22.898 -4.558 0.209 1.00 85.88 243 LEU A N 1
ATOM 1891 C CA . LEU A 1 243 ? 21.600 -4.528 0.899 1.00 85.88 243 LEU A CA 1
ATOM 1892 C C . LEU A 1 243 ? 21.434 -3.371 1.896 1.00 85.88 243 LEU A C 1
ATOM 1894 O O . LEU A 1 243 ? 20.395 -3.277 2.527 1.00 85.88 243 LEU A O 1
ATOM 1898 N N . THR A 1 244 ? 22.446 -2.511 2.032 1.00 85.81 244 THR A N 1
ATOM 1899 C CA . THR A 1 244 ? 22.389 -1.272 2.828 1.00 85.81 244 THR A CA 1
ATOM 1900 C C . THR A 1 244 ? 22.476 -0.009 1.972 1.00 85.81 244 THR A C 1
ATOM 1902 O O . THR A 1 244 ? 22.670 1.095 2.483 1.00 85.81 244 THR A O 1
ATOM 1905 N N . SER A 1 245 ? 22.466 -0.153 0.642 1.00 90.25 245 SER A N 1
ATOM 1906 C CA . SER A 1 245 ? 22.562 1.005 -0.243 1.00 90.25 245 SER A CA 1
ATOM 1907 C C . SER A 1 245 ? 21.225 1.721 -0.366 1.00 90.25 245 SER A C 1
ATOM 1909 O O . SER A 1 245 ? 20.183 1.090 -0.444 1.00 90.25 245 SER A O 1
ATOM 1911 N N . SER A 1 246 ? 21.253 3.047 -0.460 1.00 90.25 246 SER A N 1
ATOM 1912 C CA . SER A 1 246 ? 20.020 3.819 -0.587 1.00 90.25 246 SER A CA 1
ATOM 1913 C C . SER A 1 246 ? 19.350 3.633 -1.951 1.00 90.25 246 SER A C 1
ATOM 1915 O O . SER A 1 246 ? 20.005 3.661 -3.007 1.00 90.25 246 SER A O 1
ATOM 1917 N N . SER A 1 247 ? 18.021 3.539 -1.906 1.00 94.94 247 SER A N 1
ATOM 1918 C CA . SER A 1 247 ? 17.134 3.718 -3.054 1.00 94.94 247 SER A CA 1
ATOM 1919 C C . SER A 1 247 ? 17.376 5.086 -3.704 1.00 94.94 247 SER A C 1
ATOM 1921 O O . SER A 1 247 ? 17.441 6.113 -3.028 1.00 94.94 247 SER A O 1
ATOM 1923 N N . LYS A 1 248 ? 17.472 5.118 -5.034 1.00 95.62 248 LYS A N 1
ATOM 1924 C CA . LYS A 1 248 ? 17.520 6.346 -5.847 1.00 95.62 248 LYS A CA 1
ATOM 1925 C C . LYS A 1 248 ? 16.182 7.093 -5.841 1.00 95.62 248 LYS A C 1
ATOM 1927 O O . LYS A 1 248 ? 16.136 8.247 -6.258 1.00 95.62 248 LYS A O 1
ATOM 1932 N N . LEU A 1 249 ? 15.111 6.430 -5.396 1.00 95.44 249 LEU A N 1
ATOM 1933 C CA . LEU A 1 249 ? 13.760 6.982 -5.273 1.00 95.44 249 LEU A CA 1
ATOM 1934 C C . LEU A 1 249 ? 13.538 7.678 -3.924 1.00 95.44 249 LEU A C 1
ATOM 1936 O O . LEU A 1 249 ? 12.529 8.359 -3.761 1.00 95.44 249 LEU A O 1
ATOM 1940 N N . LYS A 1 250 ? 14.461 7.514 -2.966 1.00 94.81 250 LYS A N 1
ATOM 1941 C CA . LYS A 1 250 ? 14.317 8.047 -1.612 1.00 94.81 250 LYS A CA 1
ATOM 1942 C C . LYS A 1 250 ? 14.149 9.569 -1.632 1.00 94.81 250 LYS A C 1
ATOM 1944 O O . LYS A 1 250 ? 14.953 10.261 -2.258 1.00 94.81 250 LYS A O 1
ATOM 1949 N N . ASP A 1 251 ? 13.097 10.060 -0.975 1.00 92.50 251 ASP A N 1
ATOM 1950 C CA . ASP A 1 251 ? 12.698 11.479 -0.934 1.00 92.50 251 ASP A CA 1
ATOM 1951 C C . ASP A 1 251 ? 12.559 12.150 -2.325 1.00 92.50 251 ASP A C 1
ATOM 1953 O O . ASP A 1 251 ? 12.702 13.360 -2.514 1.00 92.50 251 ASP A O 1
ATOM 1957 N N . ARG A 1 252 ? 12.285 11.357 -3.367 1.00 93.56 252 ARG A N 1
ATOM 1958 C CA . ARG A 1 252 ? 11.998 11.871 -4.713 1.00 93.56 252 ARG A CA 1
ATOM 1959 C C . ARG A 1 252 ? 10.500 11.914 -4.971 1.00 93.56 252 ARG A C 1
ATOM 1961 O O . ARG A 1 252 ? 9.708 11.287 -4.278 1.00 93.56 252 ARG A O 1
ATOM 1968 N N . ALA A 1 253 ? 10.095 12.669 -5.987 1.00 93.69 253 ALA A N 1
ATOM 1969 C CA . ALA A 1 253 ? 8.770 12.478 -6.565 1.00 93.69 253 ALA A CA 1
ATOM 1970 C C . ALA A 1 253 ? 8.644 11.052 -7.132 1.00 93.69 253 ALA A C 1
ATOM 1972 O O . ALA A 1 253 ? 9.657 10.398 -7.412 1.00 93.69 253 ALA A O 1
ATOM 1973 N N . LEU A 1 254 ? 7.407 10.595 -7.323 1.00 94.19 254 LEU A N 1
ATOM 1974 C CA . LEU A 1 254 ? 7.152 9.367 -8.070 1.00 94.19 254 LEU A CA 1
ATOM 1975 C C . LEU A 1 254 ? 7.751 9.466 -9.483 1.00 94.19 254 LEU A C 1
ATOM 1977 O O . LEU A 1 254 ? 7.939 10.557 -10.033 1.00 94.19 254 LEU A O 1
ATOM 1981 N N . GLN A 1 255 ? 8.111 8.316 -10.048 1.00 93.94 255 GLN A N 1
ATOM 1982 C CA . GLN A 1 255 ? 8.727 8.225 -11.365 1.00 93.94 255 GLN A CA 1
ATOM 1983 C C . GLN A 1 255 ? 7.815 8.870 -12.416 1.00 93.94 255 GLN A C 1
ATOM 1985 O O . GLN A 1 255 ? 6.616 8.594 -12.424 1.00 93.94 255 GLN A O 1
ATOM 1990 N N . PRO A 1 256 ? 8.353 9.690 -13.337 1.00 91.25 256 PRO A N 1
ATOM 1991 C CA . PRO A 1 256 ? 7.546 10.293 -14.389 1.00 91.25 256 PRO A CA 1
ATOM 1992 C C . PRO A 1 256 ? 6.728 9.241 -15.146 1.00 91.25 256 PRO A C 1
ATOM 1994 O O . PRO A 1 256 ? 7.253 8.179 -15.470 1.00 91.25 256 PRO A O 1
ATOM 1997 N N . GLN A 1 257 ? 5.474 9.571 -15.476 1.00 89.94 257 GLN A N 1
ATOM 1998 C CA . GLN A 1 257 ? 4.483 8.679 -16.115 1.00 89.94 257 GLN A CA 1
ATOM 1999 C C . GLN A 1 257 ? 3.892 7.596 -15.200 1.00 89.94 257 GLN A C 1
ATOM 2001 O O . GLN A 1 257 ? 3.004 6.863 -15.628 1.00 89.94 257 GLN A O 1
ATOM 2006 N N . PHE A 1 258 ? 4.337 7.507 -13.950 1.00 92.94 258 PHE A N 1
ATOM 2007 C CA . PHE A 1 258 ? 3.758 6.634 -12.940 1.00 92.94 258 PHE A CA 1
ATOM 2008 C C . PHE A 1 258 ? 3.177 7.485 -11.819 1.00 92.94 258 PHE A C 1
ATOM 2010 O O . PHE A 1 258 ? 3.730 8.519 -11.457 1.00 92.94 258 PHE A O 1
ATOM 2017 N N . ASN A 1 259 ? 2.061 7.035 -11.266 1.00 93.38 259 ASN A N 1
ATOM 2018 C CA . ASN A 1 259 ? 1.419 7.677 -10.123 1.00 93.38 259 ASN A CA 1
ATOM 2019 C C . ASN A 1 259 ? 1.296 6.749 -8.918 1.00 93.38 259 ASN A C 1
ATOM 2021 O O . ASN A 1 259 ? 0.635 7.055 -7.927 1.00 93.38 259 ASN A O 1
ATOM 2025 N N . SER A 1 260 ? 1.948 5.594 -8.989 1.00 96.38 260 SER A N 1
ATOM 2026 C CA . SER A 1 260 ? 2.207 4.782 -7.818 1.00 96.38 260 SER A CA 1
ATOM 2027 C C . SER A 1 260 ? 3.514 4.023 -7.966 1.00 96.38 260 SER A C 1
ATOM 2029 O O . SER A 1 260 ? 3.916 3.675 -9.077 1.00 96.38 260 SER A O 1
ATOM 2031 N N . HIS A 1 261 ? 4.167 3.730 -6.850 1.00 97.44 261 HIS A N 1
ATOM 2032 C CA . HIS A 1 261 ? 5.265 2.771 -6.775 1.00 97.44 261 HIS A CA 1
ATOM 2033 C C . HIS A 1 261 ? 4.814 1.537 -6.002 1.00 97.44 261 HIS A C 1
ATOM 2035 O O . HIS A 1 261 ? 4.004 1.649 -5.089 1.00 97.44 261 HIS A O 1
ATOM 2041 N N . TYR A 1 262 ? 5.342 0.366 -6.346 1.00 97.94 262 TYR A N 1
ATOM 2042 C CA . TYR A 1 262 ? 5.092 -0.852 -5.580 1.00 97.94 262 TYR A CA 1
ATOM 2043 C C . TYR A 1 262 ? 6.381 -1.640 -5.385 1.00 97.94 262 TYR A C 1
ATOM 2045 O O . TY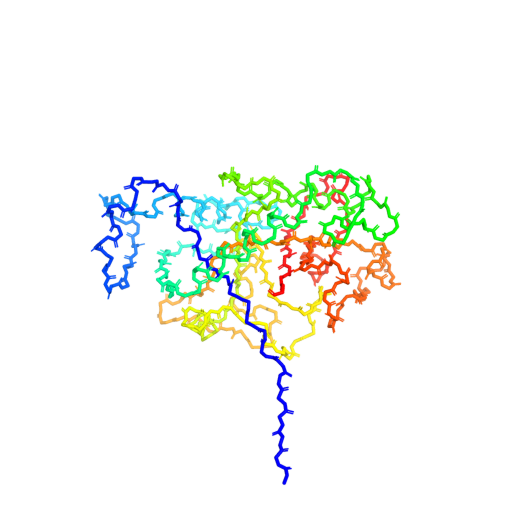R A 1 262 ? 7.075 -1.925 -6.362 1.00 97.94 262 TYR A O 1
ATOM 2053 N N . ALA A 1 263 ? 6.703 -1.980 -4.143 1.00 97.81 263 ALA A N 1
ATOM 2054 C CA . ALA A 1 263 ? 7.935 -2.656 -3.761 1.00 97.81 263 ALA A CA 1
ATOM 2055 C C . ALA A 1 263 ? 7.638 -3.838 -2.837 1.00 97.81 263 ALA A C 1
ATOM 2057 O O . ALA A 1 263 ? 6.729 -3.776 -2.013 1.00 97.81 263 ALA A O 1
ATOM 2058 N N . PHE A 1 264 ? 8.450 -4.889 -2.926 1.00 97.69 264 PHE A N 1
ATOM 2059 C CA . PHE A 1 264 ? 8.547 -5.873 -1.852 1.00 97.69 264 PHE A CA 1
ATOM 2060 C C . PHE A 1 264 ? 9.663 -5.490 -0.910 1.00 97.69 264 PHE A C 1
ATOM 2062 O O . PHE A 1 264 ? 10.754 -5.163 -1.369 1.00 97.69 264 PHE A O 1
ATOM 2069 N N . VAL A 1 265 ? 9.403 -5.555 0.391 1.00 96.31 265 VAL A N 1
ATOM 2070 C CA . VAL A 1 265 ? 10.362 -5.151 1.420 1.00 96.31 265 VAL A CA 1
ATOM 2071 C C . VAL A 1 265 ? 10.682 -6.305 2.356 1.00 96.31 265 VAL A C 1
ATOM 2073 O O . VAL A 1 265 ? 9.867 -7.208 2.549 1.00 96.31 265 VAL A O 1
ATOM 2076 N N . SER A 1 266 ? 11.884 -6.281 2.931 1.00 94.56 266 SER A N 1
ATOM 2077 C CA . SER A 1 266 ? 12.403 -7.359 3.777 1.00 94.56 266 SER A CA 1
ATOM 2078 C C . SER A 1 266 ? 12.734 -6.877 5.183 1.00 94.56 266 SER A C 1
ATOM 2080 O O . SER A 1 266 ? 13.624 -6.046 5.363 1.00 94.56 266 SER A O 1
ATOM 2082 N N . ALA A 1 267 ? 12.138 -7.498 6.201 1.00 93.50 267 ALA A N 1
ATOM 2083 C CA . ALA A 1 267 ? 12.437 -7.220 7.606 1.00 93.50 267 ALA A CA 1
ATOM 2084 C C . ALA A 1 267 ? 13.912 -7.500 7.938 1.00 93.50 267 ALA A C 1
ATOM 2086 O O . ALA A 1 267 ? 14.540 -6.762 8.689 1.00 93.50 267 ALA A O 1
ATOM 2087 N N . ALA A 1 268 ? 14.493 -8.541 7.325 1.00 92.19 268 ALA A N 1
ATOM 2088 C CA . ALA A 1 268 ? 15.910 -8.884 7.496 1.00 92.19 268 ALA A CA 1
ATOM 2089 C C . ALA A 1 268 ? 16.881 -7.860 6.873 1.00 92.19 268 ALA A C 1
ATOM 2091 O O . ALA A 1 268 ? 18.078 -7.908 7.141 1.00 92.19 268 ALA A O 1
ATOM 2092 N N . HIS A 1 269 ? 16.376 -6.942 6.045 1.00 89.50 269 HIS A N 1
ATOM 2093 C CA . HIS A 1 269 ? 17.167 -5.970 5.289 1.00 89.50 269 HIS A CA 1
ATOM 2094 C C . HIS A 1 269 ? 16.649 -4.550 5.531 1.00 89.50 269 HIS A C 1
ATOM 2096 O O . HIS A 1 269 ? 16.497 -3.772 4.595 1.00 89.50 269 HIS A O 1
ATOM 2102 N N . ASN A 1 270 ? 16.336 -4.231 6.792 1.00 90.12 270 ASN A N 1
ATOM 2103 C CA . ASN A 1 270 ? 15.878 -2.906 7.228 1.00 90.12 270 ASN A CA 1
ATOM 2104 C C . ASN A 1 270 ? 14.677 -2.364 6.436 1.00 90.12 270 ASN A C 1
ATOM 2106 O O . ASN A 1 270 ? 14.575 -1.160 6.224 1.00 90.12 270 ASN A O 1
ATOM 2110 N N . TYR A 1 271 ? 13.783 -3.253 5.993 1.00 92.88 271 TYR A N 1
ATOM 2111 C CA . TYR A 1 271 ? 12.603 -2.908 5.199 1.00 92.88 271 TYR A CA 1
ATOM 2112 C C . TYR A 1 271 ? 12.935 -2.203 3.870 1.00 92.88 271 TYR A C 1
ATOM 2114 O O . TYR A 1 271 ? 12.100 -1.529 3.277 1.00 92.88 271 TYR A O 1
ATOM 2122 N N . GLU A 1 272 ? 14.149 -2.399 3.348 1.00 92.94 272 GLU A N 1
ATOM 2123 C CA . GLU A 1 272 ? 14.484 -2.019 1.980 1.00 92.94 272 GLU A CA 1
ATOM 2124 C C . GLU A 1 272 ? 13.854 -2.972 0.954 1.00 92.94 272 GLU A C 1
ATOM 2126 O O . GLU A 1 272 ? 13.511 -4.119 1.263 1.00 92.94 272 GLU A O 1
ATOM 2131 N N . CYS A 1 273 ? 13.788 -2.513 -0.303 1.00 95.12 273 CYS A N 1
ATOM 2132 C CA . CYS A 1 273 ? 13.353 -3.314 -1.441 1.00 95.12 273 CYS A CA 1
ATOM 2133 C C . CYS A 1 273 ? 14.181 -4.599 -1.561 1.00 95.12 273 CYS A C 1
ATOM 2135 O O . CYS A 1 273 ? 15.417 -4.556 -1.534 1.00 95.12 273 CYS A O 1
ATOM 2137 N N . MET A 1 274 ? 13.509 -5.722 -1.781 1.00 93.81 274 MET A N 1
ATOM 2138 C CA . MET A 1 274 ? 14.116 -7.029 -2.003 1.00 93.81 274 MET A CA 1
ATOM 2139 C C . MET A 1 274 ? 13.770 -7.545 -3.402 1.00 93.81 274 MET A C 1
ATOM 2141 O O . MET A 1 274 ? 12.614 -7.487 -3.813 1.00 93.81 274 MET A O 1
ATOM 2145 N N . ASP A 1 275 ? 14.780 -8.056 -4.109 1.00 94.19 275 ASP A N 1
ATOM 2146 C CA . ASP A 1 275 ? 14.593 -8.803 -5.358 1.00 94.19 275 ASP A CA 1
ATOM 2147 C C . ASP A 1 275 ? 14.428 -10.305 -5.046 1.00 94.19 275 ASP A C 1
ATOM 2149 O O . ASP A 1 275 ? 14.845 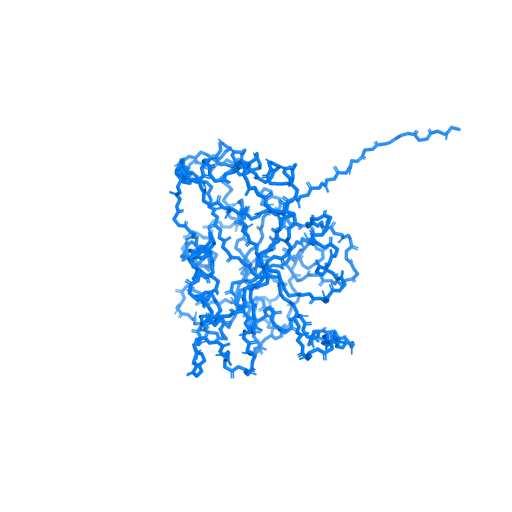-10.788 -3.991 1.00 94.19 275 ASP A O 1
ATOM 2153 N N . GLY A 1 276 ? 13.872 -11.065 -5.985 1.00 94.00 276 GLY A N 1
ATOM 2154 C CA . GLY A 1 276 ? 13.653 -12.509 -5.885 1.00 94.00 276 GLY A CA 1
ATOM 2155 C C . GLY A 1 276 ? 12.218 -12.923 -6.204 1.00 94.00 276 GLY A C 1
ATOM 2156 O O . GLY A 1 276 ? 11.913 -14.114 -6.204 1.00 94.00 276 GLY A O 1
ATOM 2157 N N . ALA A 1 277 ? 11.329 -11.974 -6.515 1.00 94.69 277 ALA A N 1
ATOM 2158 C CA . ALA A 1 277 ? 9.948 -12.255 -6.887 1.00 94.69 277 ALA A CA 1
ATOM 2159 C C . ALA A 1 277 ? 9.893 -13.153 -8.125 1.00 94.69 277 ALA A C 1
ATOM 2161 O O . ALA A 1 277 ? 9.036 -14.032 -8.211 1.00 94.69 277 ALA A O 1
ATOM 2162 N N . ARG A 1 278 ? 10.830 -12.962 -9.064 1.00 95.12 278 ARG A N 1
ATOM 2163 C CA . ARG A 1 278 ? 10.951 -13.791 -10.274 1.00 95.12 278 ARG A CA 1
ATOM 2164 C C . ARG A 1 278 ? 11.356 -15.238 -9.975 1.00 95.12 278 ARG A C 1
ATOM 2166 O O . ARG A 1 278 ? 11.010 -16.133 -10.734 1.00 95.12 278 ARG A O 1
ATOM 2173 N N . ASP A 1 279 ? 12.081 -15.440 -8.876 1.00 95.50 279 ASP A N 1
ATOM 2174 C CA . ASP A 1 279 ? 12.641 -16.724 -8.455 1.00 95.50 279 ASP A CA 1
ATOM 2175 C C . ASP A 1 279 ? 11.711 -17.432 -7.443 1.00 95.50 279 ASP A C 1
ATOM 2177 O O . ASP A 1 279 ? 12.044 -18.486 -6.908 1.00 95.50 279 ASP A O 1
ATOM 2181 N N . GLY A 1 280 ? 10.521 -16.867 -7.191 1.00 92.94 280 GLY A N 1
ATOM 2182 C CA . GLY A 1 280 ? 9.523 -17.425 -6.278 1.00 92.94 280 GLY A CA 1
ATOM 2183 C C . GLY A 1 280 ? 9.815 -17.176 -4.798 1.00 92.94 280 GLY A C 1
ATOM 2184 O O . GLY A 1 280 ? 9.198 -17.818 -3.948 1.00 92.94 280 GLY A O 1
ATOM 2185 N N . THR A 1 281 ? 10.730 -16.257 -4.472 1.00 94.31 281 THR A N 1
ATOM 2186 C CA . THR A 1 281 ? 11.015 -15.882 -3.084 1.00 94.31 281 THR A CA 1
ATOM 2187 C C . THR A 1 281 ? 9.747 -15.377 -2.400 1.00 94.31 281 THR A C 1
ATOM 2189 O O . THR A 1 281 ? 9.028 -14.522 -2.925 1.00 94.31 281 THR A O 1
ATOM 2192 N N . VAL A 1 282 ? 9.487 -15.897 -1.200 1.00 92.50 282 VAL A N 1
ATOM 2193 C CA . VAL A 1 282 ? 8.403 -15.421 -0.341 1.00 92.50 282 VAL A CA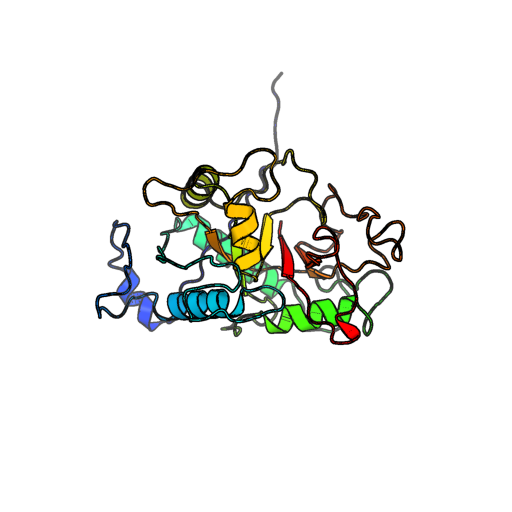 1
ATOM 2194 C C . VAL A 1 282 ? 8.830 -14.102 0.292 1.00 92.50 282 VAL A C 1
ATOM 2196 O O . VAL A 1 282 ? 9.799 -14.053 1.046 1.00 92.50 282 VAL A O 1
ATOM 2199 N N . MET A 1 283 ? 8.105 -13.037 -0.033 1.00 93.31 283 MET A N 1
ATOM 2200 C CA . MET A 1 283 ? 8.417 -11.680 0.411 1.00 93.31 283 MET A CA 1
ATOM 2201 C C . MET A 1 283 ? 7.839 -11.409 1.792 1.00 93.31 283 MET A C 1
ATOM 2203 O O . MET A 1 283 ? 6.669 -11.723 2.035 1.00 93.31 283 MET A O 1
ATOM 2207 N N . ASP A 1 284 ? 8.643 -10.794 2.666 1.00 96.50 284 ASP A N 1
ATOM 2208 C CA . ASP A 1 284 ? 8.230 -10.472 4.032 1.00 96.50 284 ASP A CA 1
ATOM 2209 C C . ASP A 1 284 ? 6.987 -9.582 4.018 1.00 96.50 284 ASP A C 1
ATOM 2211 O O . ASP A 1 284 ? 5.971 -9.986 4.585 1.00 96.50 284 ASP A O 1
ATOM 2215 N N . TYR A 1 285 ? 7.053 -8.438 3.324 1.00 97.75 285 TYR A N 1
ATOM 2216 C CA . TYR A 1 285 ? 5.947 -7.489 3.168 1.00 97.75 285 TYR A CA 1
ATOM 2217 C C . TYR A 1 285 ? 5.953 -6.803 1.793 1.00 97.75 285 TYR A C 1
ATOM 2219 O O . TYR A 1 285 ? 6.857 -7.007 0.979 1.00 97.75 285 TYR A O 1
ATOM 2227 N N . ASP A 1 286 ? 4.949 -5.960 1.548 1.00 97.69 286 ASP A N 1
ATOM 2228 C CA . ASP A 1 286 ? 4.889 -5.046 0.409 1.00 97.69 286 ASP A CA 1
ATOM 2229 C C . ASP A 1 286 ? 4.642 -3.598 0.840 1.00 97.69 286 ASP A C 1
ATOM 2231 O O . ASP A 1 286 ? 4.113 -3.336 1.921 1.00 97.69 286 ASP A O 1
ATOM 2235 N N . GLU A 1 287 ? 5.013 -2.673 -0.039 1.00 97.56 287 GLU A N 1
ATOM 2236 C CA . GLU A 1 287 ? 4.683 -1.256 0.052 1.00 97.56 287 GLU A CA 1
ATOM 2237 C C . GLU A 1 287 ? 4.121 -0.759 -1.271 1.00 97.56 287 GLU A C 1
ATOM 2239 O O . GLU A 1 287 ? 4.729 -0.925 -2.329 1.00 97.56 287 GLU A O 1
ATOM 2244 N N . LEU A 1 288 ? 2.967 -0.113 -1.188 1.00 97.94 288 LEU A N 1
ATOM 2245 C CA . LEU A 1 288 ? 2.334 0.648 -2.246 1.00 97.94 288 LEU A CA 1
ATOM 2246 C C . LEU A 1 288 ? 2.426 2.128 -1.883 1.00 97.94 288 LEU A C 1
ATOM 2248 O O . LEU A 1 288 ? 1.918 2.539 -0.846 1.00 97.94 288 LEU A O 1
ATOM 2252 N N . VAL A 1 289 ? 3.038 2.924 -2.750 1.00 97.00 289 VAL A N 1
ATOM 2253 C CA . VAL A 1 289 ? 3.092 4.380 -2.607 1.00 97.00 289 VAL A CA 1
ATOM 2254 C C . VAL A 1 289 ? 2.181 4.996 -3.651 1.00 97.00 289 VAL A C 1
ATOM 2256 O O . VAL A 1 289 ? 2.402 4.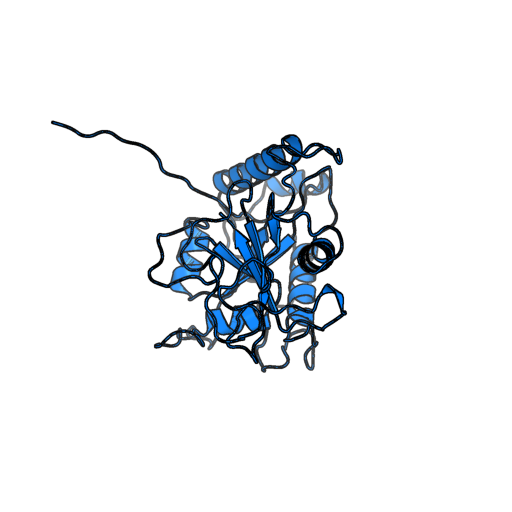747 -4.833 1.00 97.00 289 VAL A O 1
ATOM 2259 N N . CYS A 1 290 ? 1.196 5.790 -3.242 1.00 94.69 290 CYS A N 1
ATOM 2260 C CA . CYS A 1 290 ? 0.275 6.498 -4.139 1.00 94.69 290 CYS A CA 1
ATOM 2261 C C . CYS A 1 290 ? 0.458 8.021 -4.056 1.00 94.69 290 CYS A C 1
ATOM 2263 O O . CYS A 1 290 ? 0.923 8.532 -3.038 1.00 94.69 290 CYS A O 1
ATOM 2265 N N . GLU A 1 291 ? 0.114 8.733 -5.132 1.00 89.19 291 GLU A N 1
ATOM 2266 C CA . GLU A 1 291 ? -0.021 10.203 -5.137 1.00 89.19 291 GLU A CA 1
ATOM 2267 C C . GLU A 1 291 ? -1.244 10.709 -4.354 1.00 89.19 291 GLU A C 1
ATOM 2269 O O . GLU A 1 291 ? -2.191 9.922 -4.137 1.00 89.19 291 GLU A O 1
#

Nearest PDB structures (foldseek):
  8swy-assembly2_B  TM=7.156E-01  e=9.282E-05  Homo sapiens
  8sx1-assembly4_D  TM=6.090E-01  e=5.729E-04  Homo sapiens
  8sx1-assembly6_F  TM=6.282E-01  e=1.665E-03  Homo sapiens
  7oqq-assembly1_A  TM=5.477E-01  e=5.841E-03  Homo sapiens
  8xpx-assembly1_A  TM=4.574E-01  e=7.840E-04  Homo sapiens

Sequence (291 aa):
SSSPGGDLLSTAAGPLTHYNSQCQDARRRCYSSLDIWCGATFTVSPFGEEVEMLRKLWAKGGRGRQEGPDQETLPMGFRLTRIEAIDVPASDRQAFYNLVEQMDSRRSSGAIPGPFNPVYPGGDRTGEKAAVFAQLRARFLPRDKLQNQNIMLALHGCSHEVSDSVCRDGFAVVPYRDEPWFGRGLYLTTYAEYACRYATGEFKEQRNPPNSAGEHVLIAAFVAPGMVYPVSRKPDYTRPSNLTSSSKLKDRALQPQFNSHYAFVSAAHNYECMDGARDGTVMDYDELVCE

Mean predicted aligned error: 8.81 Å

Secondary structure (DSSP, 8-state):
--------------------GGGGTGGG---SS--EE-TTS----TTHHHHHHHHHHHHT-SGGG---SSSSB-TTS-B---EE-----HHHHHHHHHHHHHHHHHS-SSSS-BTTBPPPTT--SSSHHHHHHHHHHTTPPP-SS-SS---EEEEEE--HHHHHHHHHH-------SS--TT-SSEEEBS-HHHHHHHHHTTTSSSPPPP-TTS---EEEEEE---SEEE--HHHHBSSTT-TTSPBTTTTPPPPTT-SEEEEEEEGGGTTEE---GGGTPPPSEEEEEE-

Foldseek 3Di:
DDDDDDDDDDDFFDADDDPPPVCPVVVVDDDPDFDWDQPPDPDCPSCVVVVVQVLCLAQLQAFLSDGPPDSQAHVVGHGNGTDTDFDADPVRVVVNVVVQVVLLVVDDPDPDDDLQRHQAVPNPCQFFQVLLVVVVVVQFDDDDVRDRWTKGKWKAAAAPVVVVCCSVPNDDQDPDPDFDQQEGFGKTWSRPVVSVCRQQVVVHPDGHAAPPVRDTDMDITIDGQRAEGEDALPPQFPDSPDLQTGGVNTHHHHDRSGFKYKAFFAPVSVRHGDTCSSVVDRTRIMIMGGD

Radius of gyration: 19.6 Å; Cα contacts (8 Å, |Δi|>4): 502; chains: 1; bounding box: 58×63×54 Å

Organism: Emiliania huxleyi (NCBI:txid2903)

pLDDT: mean 82.27, std 21.23, range [22.25, 98.38]

Solvent-accessible surface area (backbone atoms only — not comparable to full-atom values): 16979 Å² total; per-residue (Å²): 137,83,85,88,83,88,80,90,85,81,46,50,64,31,76,80,72,79,93,46,80,79,54,58,73,57,64,82,69,76,74,98,65,89,62,77,53,62,97,82,66,96,64,86,54,98,51,51,67,60,53,51,52,49,44,54,41,43,25,45,3,15,65,51,52,38,60,27,96,44,67,49,32,34,69,90,67,54,65,68,82,70,61,72,74,78,85,64,57,71,68,44,40,48,50,29,51,53,49,51,53,51,51,22,70,58,30,68,97,58,94,62,74,44,84,62,41,68,74,58,89,88,64,50,76,81,40,53,38,34,28,46,45,54,56,53,59,75,55,45,51,86,66,77,91,49,88,62,45,59,40,28,72,32,31,30,34,31,41,63,70,56,48,53,47,33,68,74,71,37,45,66,78,64,95,66,91,69,78,36,63,70,18,61,46,47,67,30,21,62,23,44,52,61,24,49,40,44,12,41,18,72,90,42,98,64,60,39,78,53,52,99,86,69,45,73,46,67,48,75,41,41,42,68,51,74,47,62,41,47,54,39,31,76,84,42,25,79,41,48,91,44,78,83,48,59,47,72,34,42,65,26,70,57,58,87,74,31,51,16,33,36,32,35,22,25,77,95,41,81,58,38,72,50,77,40,50,63,77,67,52,76,52,38,37,48,41,39,30,30,99